Protein AF-A0A932C0W2-F1 (afdb_monomer_lite)

Sequence (280 aa):
MSIFDAVSGAAAVALDSNGVFTQAFPDTFGADRLISKTRAVDLARAYVRDFGPQLRDDWADATGVAISVAALRECRQPTFVESPYQPIAAGVSLTARKAYGPRFWVQFCQSTPRVLLVVAVAALAIDVELDSGGLRPQDDLSVSFQASPVPQNWDVPLDAEGVATGLAISTSTRVATVPAARARRNGLPFFVDWSTEMERGVRLVDAADPSSARVLVQVLFGDDGQRRSAMFRRDTTVMVADTSTAYDPVGATPGSPGRAFTLVFVPQSRSATVRVVRAP

Secondary structure (DSSP, 8-state):
--HHHHB-HHHHHTB-TTS-B-PPPPSEETTEEPPPHHHHHHHHHHHHHHHHHHHHHHHHHHHTS---GGG-EE-SPPEEEE-SSPPPPTTS-HHHHHHHS-EEEEEEESSSSSEEEEEEEETT-TT--EETTEEPP-TTHHHHEEEEE--TT-----SHHHHHHHHHHHHTS-B-SPPEEEE-TTS-TT-EEEEE-BSS---------TTS------EEE-TT--EEEEEE-TTS-EEEEETTTTS-B----TT-----EEEE--SS-S----------

Radius of gyration: 20.16 Å; chains: 1; bounding box: 42×42×65 Å

Foldseek 3Di:
DQLCVLADAAQNVQQDPVSDGVDDDDQDAVPDGFDDQVRLQLVVLQCLVPCVVVCQVVLCVQAVHHDDSVQKDFLDRKAKAAFPDHQDDPPDDLLVCLQRGIWIWGFIDGPDSDTFKIKTARRSVPVFDADPSHTDDDPRVVSGIDMDTDYPPDPDDQAQSSVSNVCCVQFVFHWNHGWHWYADPPDDRSFTKTKTKTPFFTDRDQPPPPVPCQPWADWDAAPVRFTWHFDQDPVRDTFTAGPVPVGDGDPDDPDGTDIIDITGGDPDDDDDDDDDDDDD

pLDDT: mean 77.0, std 24.81, range [24.61, 98.19]

Structure (mmCIF, N/CA/C/O backbone):
data_AF-A0A932C0W2-F1
#
_entry.id   AF-A0A932C0W2-F1
#
loop_
_atom_site.group_PDB
_atom_site.id
_atom_site.type_symbol
_atom_site.label_atom_id
_atom_site.label_alt_id
_atom_site.label_comp_id
_atom_site.label_asym_id
_atom_site.label_entity_id
_atom_site.label_seq_id
_atom_site.pdbx_PDB_ins_code
_atom_site.Cartn_x
_atom_site.Cartn_y
_atom_site.Cartn_z
_atom_site.occupancy
_atom_site.B_iso_or_equiv
_atom_site.auth_seq_id
_atom_site.auth_comp_id
_atom_site.auth_asym_id
_atom_site.auth_atom_id
_atom_site.pdbx_PDB_model_num
ATOM 1 N N . MET A 1 1 ? -21.018 -4.313 12.170 1.00 85.94 1 MET A N 1
ATOM 2 C CA . MET A 1 1 ? -20.725 -2.879 12.362 1.00 85.94 1 MET A CA 1
ATOM 3 C C . MET A 1 1 ? -20.384 -2.315 10.998 1.00 85.94 1 MET A C 1
ATOM 5 O O . MET A 1 1 ? -19.572 -2.933 10.318 1.00 85.94 1 MET A O 1
ATOM 9 N N . SER A 1 2 ? -21.056 -1.248 10.567 1.00 95.19 2 SER A N 1
ATOM 10 C CA . SER A 1 2 ? -20.695 -0.540 9.334 1.00 95.19 2 SER A CA 1
ATOM 11 C C . SER A 1 2 ? -19.453 0.327 9.583 1.00 95.19 2 SER A C 1
ATOM 13 O O . SER A 1 2 ? -19.212 0.739 10.717 1.00 95.19 2 SER A O 1
ATOM 15 N N . ILE A 1 3 ? -18.674 0.630 8.540 1.00 96.31 3 ILE A N 1
ATOM 16 C CA . ILE A 1 3 ? -17.537 1.558 8.648 1.00 96.31 3 ILE A CA 1
ATOM 17 C C . ILE A 1 3 ? -17.980 2.951 9.122 1.00 96.31 3 ILE A C 1
ATOM 19 O O . ILE A 1 3 ? -17.278 3.570 9.914 1.00 96.31 3 ILE A O 1
ATOM 23 N N . PHE A 1 4 ? -19.180 3.404 8.742 1.00 97.62 4 PHE A N 1
ATOM 24 C CA . PHE A 1 4 ? -19.742 4.676 9.210 1.00 97.62 4 PHE A CA 1
ATOM 25 C C . PHE A 1 4 ? -20.002 4.685 10.724 1.00 97.62 4 PHE A C 1
ATOM 27 O O . PHE A 1 4 ? -19.871 5.726 11.360 1.00 97.62 4 PHE A O 1
ATOM 34 N N . ASP A 1 5 ? -20.305 3.524 11.317 1.00 97.38 5 ASP A N 1
ATOM 35 C CA . ASP A 1 5 ? -20.459 3.387 12.772 1.00 97.38 5 ASP A CA 1
ATOM 36 C C . ASP A 1 5 ? -19.102 3.311 13.484 1.00 97.38 5 ASP A C 1
ATOM 38 O O . ASP A 1 5 ? -19.011 3.568 14.685 1.00 97.38 5 ASP A O 1
ATOM 42 N N . ALA A 1 6 ? -18.054 2.916 12.757 1.00 96.00 6 ALA A N 1
ATOM 43 C CA . ALA A 1 6 ? -16.719 2.668 13.287 1.00 96.00 6 ALA A CA 1
ATOM 44 C C . ALA A 1 6 ? -15.854 3.932 13.377 1.00 96.00 6 ALA A C 1
ATOM 46 O O . ALA A 1 6 ? -14.801 3.897 14.016 1.00 96.00 6 ALA A O 1
ATOM 47 N N . VAL A 1 7 ? -16.269 5.045 12.766 1.00 97.06 7 VAL A N 1
ATOM 48 C CA . VAL A 1 7 ? -15.457 6.265 12.667 1.00 97.06 7 VAL A CA 1
ATOM 49 C C . VAL A 1 7 ? -16.159 7.501 13.226 1.00 97.06 7 VAL A C 1
ATOM 51 O O . VAL A 1 7 ? -17.380 7.566 13.341 1.00 97.06 7 VAL A O 1
ATOM 54 N N . SER A 1 8 ? -15.369 8.506 13.583 1.00 96.88 8 SER A N 1
ATOM 55 C CA . SER A 1 8 ? -15.815 9.825 14.030 1.00 96.88 8 SER A CA 1
ATOM 56 C C . SER A 1 8 ? -14.825 10.903 13.568 1.00 96.88 8 SER A C 1
ATOM 58 O O . SER A 1 8 ? -13.813 10.601 12.934 1.00 96.88 8 SER A O 1
ATOM 60 N N . GLY A 1 9 ? -15.122 12.176 13.845 1.00 95.19 9 GLY A N 1
ATOM 61 C CA . GLY A 1 9 ? -14.190 13.283 13.609 1.00 95.19 9 GLY A CA 1
ATOM 62 C C . GLY A 1 9 ? -13.669 13.366 12.169 1.00 95.19 9 GLY A C 1
ATOM 63 O O . GLY A 1 9 ? -14.443 13.307 11.213 1.00 95.19 9 GLY A O 1
ATOM 64 N N . ALA A 1 10 ? -12.349 13.507 12.021 1.00 94.06 10 ALA A N 1
ATOM 65 C CA . ALA A 1 10 ? -11.695 13.646 10.722 1.00 94.06 10 ALA A CA 1
ATOM 66 C C . ALA A 1 10 ? -11.808 12.376 9.863 1.00 94.06 10 ALA A C 1
ATOM 68 O O . ALA A 1 10 ? -11.941 12.478 8.646 1.00 94.06 10 ALA A O 1
ATOM 69 N N . ALA A 1 11 ? -11.802 11.190 10.480 1.00 94.62 11 ALA A N 1
ATOM 70 C CA . ALA A 1 11 ? -12.016 9.935 9.765 1.00 94.62 11 ALA A CA 1
ATOM 71 C C . ALA A 1 11 ? -13.412 9.881 9.127 1.00 94.62 11 ALA A C 1
ATOM 73 O O . ALA A 1 11 ? -13.527 9.527 7.960 1.00 94.62 11 ALA A O 1
ATOM 74 N N . ALA A 1 12 ? -14.460 10.288 9.851 1.00 97.06 12 ALA A N 1
ATOM 75 C CA . ALA A 1 12 ? -15.822 10.312 9.311 1.00 97.06 12 ALA A CA 1
ATOM 76 C C . ALA A 1 12 ? -15.972 11.274 8.121 1.00 97.06 12 ALA A C 1
ATOM 78 O O . ALA A 1 12 ? -16.624 10.932 7.140 1.00 97.06 12 ALA A O 1
ATOM 79 N N . VAL A 1 13 ? -15.335 12.449 8.182 1.00 96.69 13 VAL A N 1
ATOM 80 C CA . VAL A 1 13 ? -15.323 13.426 7.074 1.00 96.69 13 VAL A CA 1
ATOM 81 C C . VAL A 1 13 ? -14.580 12.890 5.847 1.00 96.69 13 VAL A C 1
ATOM 83 O O . VAL A 1 13 ? -14.912 13.250 4.723 1.00 96.69 13 VAL A O 1
ATOM 86 N N . ALA A 1 14 ? -13.579 12.035 6.058 1.00 96.19 14 ALA A N 1
ATOM 87 C CA . ALA A 1 14 ? -12.783 11.451 4.989 1.00 96.19 14 ALA A CA 1
ATOM 88 C C . ALA A 1 14 ? -13.443 10.236 4.312 1.00 96.19 14 ALA A C 1
ATOM 90 O O . ALA A 1 14 ? -12.829 9.681 3.407 1.00 96.19 14 ALA A O 1
ATOM 91 N N . LEU A 1 15 ? -14.632 9.788 4.731 1.00 96.81 15 LEU A N 1
ATOM 92 C CA . LEU A 1 15 ? -15.359 8.715 4.047 1.00 96.81 15 LEU A CA 1
ATOM 93 C C . LEU A 1 15 ? -16.219 9.269 2.908 1.00 96.81 15 LEU A C 1
ATOM 95 O O . LEU A 1 15 ? -16.962 10.234 3.086 1.00 96.81 15 LEU A O 1
ATOM 99 N N . ASP A 1 16 ? -16.176 8.609 1.753 1.00 96.06 16 ASP A N 1
ATOM 100 C CA . ASP A 1 16 ? -17.164 8.825 0.700 1.00 96.06 16 ASP A CA 1
ATOM 101 C C . ASP A 1 16 ? -18.507 8.141 1.029 1.00 96.06 16 ASP A C 1
ATOM 103 O O . ASP A 1 16 ? -18.669 7.443 2.034 1.00 96.06 16 ASP A O 1
ATOM 107 N N . SER A 1 17 ? -19.498 8.305 0.150 1.00 96.31 17 SER A N 1
ATOM 108 C CA . SER A 1 17 ? -20.817 7.682 0.322 1.00 96.31 17 SER A CA 1
ATOM 109 C C . SER A 1 17 ? -20.804 6.149 0.247 1.00 96.31 17 SER A C 1
ATOM 111 O O . SER A 1 17 ? -21.808 5.524 0.578 1.00 96.31 17 SER A O 1
ATOM 113 N N . ASN A 1 18 ? -19.703 5.539 -0.198 1.00 96.06 18 ASN A N 1
ATOM 114 C CA . ASN A 1 18 ? -19.524 4.089 -0.262 1.00 96.06 18 ASN A CA 1
ATOM 115 C C . ASN A 1 18 ? -18.775 3.543 0.963 1.00 96.06 18 ASN A C 1
ATOM 117 O O . ASN A 1 18 ? -18.555 2.335 1.050 1.00 96.06 18 ASN A O 1
ATOM 121 N N . GLY A 1 19 ? -18.388 4.405 1.908 1.00 95.75 19 GLY A N 1
ATOM 122 C CA . GLY A 1 19 ? -17.631 4.007 3.088 1.00 95.75 19 GLY A CA 1
ATOM 123 C C . GLY A 1 19 ? -16.157 3.741 2.785 1.00 95.75 19 GLY A C 1
ATOM 124 O O . GLY A 1 19 ? -15.529 2.948 3.483 1.00 95.75 19 GLY A O 1
ATOM 125 N N . VAL A 1 20 ? -15.611 4.390 1.756 1.00 95.50 20 VAL A N 1
ATOM 126 C CA . VAL A 1 20 ? -14.195 4.322 1.385 1.00 95.50 20 VAL A CA 1
ATOM 127 C C . VAL A 1 20 ? -13.504 5.618 1.792 1.00 95.50 20 VAL A C 1
ATOM 129 O O . VAL A 1 20 ? -14.011 6.709 1.528 1.00 95.50 20 VAL A O 1
ATOM 132 N N . PHE A 1 21 ? -12.328 5.520 2.409 1.00 94.81 21 PHE A N 1
ATOM 133 C CA . PHE A 1 21 ? -11.542 6.692 2.766 1.00 94.81 21 PHE A CA 1
ATOM 134 C C . PHE A 1 21 ? -10.974 7.376 1.515 1.00 94.81 21 PHE A C 1
ATOM 136 O O . PHE A 1 21 ? -10.230 6.788 0.725 1.00 94.81 21 PHE A O 1
ATOM 143 N N . THR A 1 22 ? -11.250 8.669 1.364 1.00 91.00 22 THR A N 1
ATOM 144 C CA . THR A 1 22 ? -10.766 9.524 0.272 1.00 91.00 22 THR A CA 1
ATOM 145 C C . THR A 1 22 ? -9.435 10.198 0.610 1.00 91.00 22 THR A C 1
ATOM 147 O O . THR A 1 22 ? -9.194 11.331 0.192 1.00 91.00 22 THR A O 1
ATOM 150 N N . GLN A 1 23 ? -8.585 9.549 1.414 1.00 79.00 23 GLN A N 1
ATOM 151 C CA . GLN A 1 23 ? -7.362 10.151 1.949 1.00 79.00 23 GLN A CA 1
ATOM 152 C C . GLN A 1 23 ? -6.505 10.764 0.833 1.00 79.00 23 GLN A C 1
ATOM 154 O O . GLN A 1 23 ? -6.157 10.098 -0.145 1.00 79.00 23 GLN A O 1
ATOM 159 N N . ALA A 1 24 ? -6.151 12.039 1.001 1.00 74.19 24 ALA A N 1
ATOM 160 C CA . ALA A 1 24 ? -5.158 12.681 0.159 1.00 74.19 24 ALA A CA 1
ATOM 161 C C . ALA A 1 24 ? -3.789 12.065 0.465 1.00 74.19 24 ALA A C 1
ATOM 163 O O . ALA A 1 24 ? -3.355 12.022 1.618 1.00 74.19 24 ALA A O 1
ATOM 164 N N . PHE A 1 25 ? -3.122 11.570 -0.570 1.00 81.75 25 PHE A N 1
ATOM 165 C CA . PHE A 1 25 ? -1.753 11.082 -0.470 1.00 81.75 25 PHE A CA 1
ATOM 166 C C . PHE A 1 25 ? -0.793 12.224 -0.794 1.00 81.75 25 PHE A C 1
ATOM 168 O O . PHE A 1 25 ? -1.163 13.126 -1.548 1.00 81.75 25 PHE A O 1
ATOM 175 N N . PRO A 1 26 ? 0.425 12.220 -0.236 1.00 86.12 26 PRO A N 1
ATOM 176 C CA . PRO A 1 26 ? 1.394 13.240 -0.585 1.00 86.12 26 PRO A CA 1
ATOM 177 C C . PRO A 1 26 ? 1.759 13.126 -2.072 1.00 86.12 26 PRO A C 1
ATOM 179 O O . PRO A 1 26 ? 2.013 12.032 -2.571 1.00 86.12 26 PRO A O 1
ATOM 182 N N . ASP A 1 27 ? 1.823 14.257 -2.773 1.00 86.31 27 ASP A N 1
ATOM 183 C CA . ASP A 1 27 ? 2.301 14.303 -4.164 1.00 86.31 27 ASP A CA 1
ATOM 184 C C . ASP A 1 27 ? 3.836 14.254 -4.252 1.00 86.31 27 ASP A C 1
ATOM 186 O O . ASP A 1 27 ? 4.412 14.048 -5.326 1.00 86.31 27 ASP A O 1
ATOM 190 N N . THR A 1 28 ? 4.512 14.450 -3.117 1.00 87.19 28 THR A N 1
ATOM 191 C CA . THR A 1 28 ? 5.970 14.500 -3.010 1.00 87.19 28 THR A CA 1
ATOM 192 C C . THR A 1 28 ? 6.498 13.728 -1.803 1.00 87.19 28 THR A C 1
ATOM 194 O O . THR A 1 28 ? 5.815 13.535 -0.799 1.00 87.19 28 THR A O 1
ATOM 197 N N . PHE A 1 29 ? 7.755 13.296 -1.882 1.00 81.81 29 PHE A N 1
ATOM 198 C CA . PHE A 1 29 ? 8.502 12.739 -0.757 1.00 81.81 29 PHE A CA 1
ATOM 199 C C . PHE A 1 29 ? 9.898 13.358 -0.727 1.00 81.81 29 PHE A C 1
ATOM 201 O O . PHE A 1 29 ? 10.747 13.065 -1.567 1.00 81.81 29 PHE A O 1
ATOM 208 N N . GLY A 1 30 ? 10.128 14.265 0.224 1.00 83.62 30 GLY A N 1
ATOM 209 C CA . GLY A 1 30 ? 11.295 15.144 0.167 1.00 83.62 30 GLY A CA 1
ATOM 210 C C . GLY A 1 30 ? 11.199 16.081 -1.041 1.00 83.62 30 GLY A C 1
ATOM 211 O O . GLY A 1 30 ? 10.203 16.781 -1.198 1.00 83.62 30 GLY A O 1
ATOM 212 N N . ALA A 1 31 ? 12.229 16.090 -1.888 1.00 81.62 31 ALA A N 1
ATOM 213 C CA . ALA A 1 31 ? 12.252 16.887 -3.118 1.00 81.62 31 ALA A CA 1
ATOM 214 C C . ALA A 1 31 ? 11.656 16.153 -4.334 1.00 81.62 31 ALA A C 1
ATOM 216 O O . ALA A 1 31 ? 11.527 16.745 -5.404 1.00 81.62 31 ALA A O 1
ATOM 217 N N . ASP A 1 32 ? 11.319 14.870 -4.192 1.00 87.44 32 ASP A N 1
ATOM 218 C CA . ASP A 1 32 ? 10.894 14.040 -5.312 1.00 87.44 32 ASP A CA 1
ATOM 219 C C . ASP A 1 32 ? 9.388 14.052 -5.499 1.00 87.44 32 ASP A C 1
ATOM 221 O O . ASP A 1 32 ? 8.625 14.003 -4.533 1.00 87.44 32 ASP A O 1
ATOM 225 N N . ARG A 1 33 ? 8.965 14.024 -6.762 1.00 92.94 33 ARG A N 1
ATOM 226 C CA . ARG A 1 33 ? 7.577 13.768 -7.132 1.00 92.94 33 ARG A CA 1
ATOM 227 C C . ARG A 1 33 ? 7.267 12.280 -6.998 1.00 92.94 33 ARG A C 1
ATOM 229 O O . ARG A 1 33 ? 8.056 11.443 -7.432 1.00 92.94 33 ARG A O 1
ATOM 236 N N . LEU A 1 34 ? 6.102 11.963 -6.446 1.00 95.50 34 LEU A N 1
ATOM 237 C CA . LEU A 1 34 ? 5.589 10.598 -6.388 1.00 95.50 34 LEU A CA 1
ATOM 238 C C . LEU A 1 34 ? 4.732 10.278 -7.617 1.00 95.50 34 LEU A C 1
ATOM 240 O O . LEU A 1 34 ? 4.121 11.160 -8.227 1.00 95.50 34 LEU A O 1
ATOM 244 N N . ILE A 1 35 ? 4.664 8.998 -7.982 1.00 96.38 35 ILE A N 1
ATOM 245 C CA . ILE A 1 35 ? 3.656 8.519 -8.931 1.00 96.38 35 ILE A CA 1
ATOM 246 C C . ILE A 1 35 ? 2.257 8.666 -8.322 1.00 96.38 35 ILE A C 1
ATOM 248 O O . ILE A 1 35 ? 2.074 8.557 -7.110 1.00 96.38 35 ILE A O 1
ATOM 252 N N . SER A 1 36 ? 1.250 8.878 -9.167 1.00 95.25 36 SER A N 1
ATOM 253 C CA . SER A 1 36 ? -0.138 8.892 -8.707 1.00 95.25 36 SER A CA 1
ATOM 254 C C . SER A 1 36 ? -0.625 7.486 -8.343 1.00 95.25 36 SER A C 1
ATOM 256 O O . SER A 1 36 ? -0.078 6.474 -8.787 1.00 95.25 36 SER A O 1
ATOM 258 N N . LYS A 1 37 ? -1.733 7.420 -7.604 1.00 93.75 37 LYS A N 1
ATOM 259 C CA . LYS A 1 37 ? -2.436 6.169 -7.289 1.00 93.75 37 LYS A CA 1
ATOM 260 C C . LYS A 1 37 ? -2.837 5.382 -8.540 1.00 93.75 37 LYS A C 1
ATOM 262 O O . LYS A 1 37 ? -2.599 4.180 -8.612 1.00 93.75 37 LYS A O 1
ATOM 267 N N . THR A 1 38 ? -3.397 6.070 -9.536 1.00 95.69 38 THR A N 1
ATOM 268 C CA . THR A 1 38 ? -3.749 5.470 -10.832 1.00 95.69 38 THR A CA 1
ATOM 269 C C . THR A 1 38 ? -2.512 4.913 -11.525 1.00 95.69 38 THR A C 1
ATOM 271 O O . THR A 1 38 ? -2.531 3.784 -12.001 1.00 95.69 38 THR A O 1
ATOM 274 N N . ARG A 1 39 ? -1.392 5.649 -11.499 1.00 97.12 39 ARG A N 1
ATOM 275 C CA . ARG A 1 39 ? -0.143 5.162 -12.085 1.00 97.12 39 ARG A CA 1
ATOM 276 C C . ARG A 1 39 ? 0.387 3.923 -11.361 1.00 97.12 39 ARG A C 1
ATOM 278 O O . ARG A 1 39 ? 0.829 2.994 -12.026 1.00 97.12 39 ARG A O 1
ATOM 285 N N . ALA A 1 40 ? 0.328 3.879 -10.029 1.00 97.25 40 ALA A N 1
ATOM 286 C CA . ALA A 1 40 ? 0.726 2.699 -9.260 1.00 97.25 40 ALA A CA 1
ATOM 287 C C . ALA A 1 40 ? -0.120 1.465 -9.614 1.00 97.25 40 ALA A C 1
ATOM 289 O O . ALA A 1 40 ? 0.420 0.371 -9.759 1.00 97.25 40 ALA A O 1
ATOM 290 N N . VAL A 1 41 ? -1.427 1.654 -9.810 1.00 97.56 41 VAL A N 1
ATOM 291 C CA . VAL A 1 41 ? -2.354 0.627 -10.307 1.00 97.56 41 VAL A CA 1
ATOM 292 C C . VAL A 1 41 ? -1.937 0.111 -11.681 1.00 97.56 41 VAL A C 1
ATOM 294 O O . VAL A 1 41 ? -1.765 -1.095 -11.849 1.00 97.56 41 VAL A O 1
ATOM 297 N N . ASP A 1 42 ? -1.710 1.005 -12.644 1.00 97.62 42 ASP A N 1
ATOM 298 C CA . ASP A 1 42 ? -1.332 0.613 -14.005 1.00 97.62 42 ASP A CA 1
ATOM 299 C C . ASP A 1 42 ? -0.019 -0.185 -14.015 1.00 97.62 42 ASP A C 1
ATOM 301 O O . ASP A 1 42 ? 0.081 -1.226 -14.668 1.00 97.62 42 ASP A O 1
ATOM 305 N N . LEU A 1 43 ? 0.970 0.264 -13.234 1.00 98.19 43 LEU A N 1
ATOM 306 C CA . LEU A 1 43 ? 2.250 -0.423 -13.068 1.00 98.19 43 LEU A CA 1
ATOM 307 C C . LEU A 1 43 ? 2.089 -1.799 -12.402 1.00 98.19 43 LEU A C 1
ATOM 309 O O . LEU A 1 43 ? 2.698 -2.770 -12.846 1.00 98.19 43 LEU A O 1
ATOM 313 N N . ALA A 1 44 ? 1.257 -1.911 -11.365 1.00 98.06 44 ALA A N 1
ATOM 314 C CA . ALA A 1 44 ? 0.998 -3.182 -10.695 1.00 98.06 44 ALA A CA 1
ATOM 315 C C . ALA A 1 44 ? 0.276 -4.185 -11.609 1.00 98.06 44 ALA A C 1
ATOM 317 O O . ALA A 1 44 ? 0.640 -5.360 -11.633 1.00 98.06 44 ALA A O 1
ATOM 318 N N . ARG A 1 45 ? -0.709 -3.736 -12.402 1.00 98.19 45 ARG A N 1
ATOM 319 C CA . ARG A 1 45 ? -1.370 -4.577 -13.417 1.00 98.19 45 ARG A CA 1
ATOM 320 C C . ARG A 1 45 ? -0.372 -5.091 -14.440 1.00 98.19 45 ARG A C 1
ATOM 322 O O . ARG A 1 45 ? -0.399 -6.274 -14.776 1.00 98.19 45 ARG A O 1
ATOM 329 N N . ALA A 1 46 ? 0.505 -4.210 -14.916 1.00 97.94 46 ALA A N 1
ATOM 330 C CA . ALA A 1 46 ? 1.527 -4.583 -15.876 1.00 97.94 46 ALA A CA 1
ATOM 331 C C . ALA A 1 46 ? 2.490 -5.624 -15.293 1.00 97.94 46 ALA A C 1
ATOM 333 O O . ALA A 1 46 ? 2.725 -6.654 -15.919 1.00 97.94 46 ALA A O 1
ATOM 334 N N . TYR A 1 47 ? 2.931 -5.424 -14.047 1.00 97.81 47 TYR A N 1
ATOM 335 C CA . TYR A 1 47 ? 3.744 -6.395 -13.318 1.00 97.81 47 TYR A CA 1
ATOM 336 C C . TYR A 1 47 ? 3.071 -7.773 -13.230 1.00 97.81 47 TYR A C 1
ATOM 338 O O . TYR A 1 47 ? 3.685 -8.787 -13.556 1.00 97.81 47 TYR A O 1
ATOM 346 N N . VAL A 1 48 ? 1.796 -7.824 -12.824 1.00 97.75 48 VAL A N 1
ATOM 347 C CA . VAL A 1 48 ? 1.048 -9.089 -12.719 1.00 97.75 48 VAL A CA 1
ATOM 348 C C . VAL A 1 48 ? 0.902 -9.765 -14.079 1.00 97.75 48 VAL A C 1
ATOM 350 O O . VAL A 1 48 ? 1.038 -10.981 -14.162 1.00 97.75 48 VAL A O 1
ATOM 353 N N . ARG A 1 49 ? 0.648 -9.015 -15.153 1.00 97.56 49 ARG A N 1
ATOM 354 C CA . ARG A 1 49 ? 0.523 -9.595 -16.494 1.00 97.56 49 ARG A CA 1
ATOM 355 C C . ARG A 1 49 ? 1.851 -10.162 -17.001 1.00 97.56 49 ARG A C 1
ATOM 357 O O . ARG A 1 49 ? 1.851 -11.257 -17.554 1.00 97.56 49 ARG A O 1
ATOM 364 N N . ASP A 1 50 ? 2.948 -9.434 -16.815 1.00 97.31 50 ASP A N 1
ATOM 365 C CA . ASP A 1 50 ? 4.230 -9.773 -17.438 1.00 97.31 50 ASP A CA 1
ATOM 366 C C . ASP A 1 50 ? 4.987 -10.850 -16.644 1.00 97.31 50 ASP A C 1
ATOM 368 O O . ASP A 1 50 ? 5.560 -11.763 -17.236 1.00 97.31 50 ASP A O 1
ATOM 372 N N . PHE A 1 51 ? 4.936 -10.798 -15.307 1.00 97.31 51 PHE A N 1
ATOM 373 C CA . PHE A 1 51 ? 5.641 -11.744 -14.430 1.00 97.31 51 PHE A CA 1
ATOM 374 C C . PHE A 1 51 ? 4.730 -12.805 -13.807 1.00 97.31 51 PHE A C 1
ATOM 376 O O . PHE A 1 51 ? 5.193 -13.882 -13.431 1.00 97.31 51 PHE A O 1
ATOM 383 N N . GLY A 1 52 ? 3.424 -12.546 -13.712 1.00 97.50 52 GLY A N 1
ATOM 384 C CA . GLY A 1 52 ? 2.484 -13.468 -13.080 1.00 97.50 52 GLY A CA 1
ATOM 385 C C . GLY A 1 52 ? 2.450 -14.869 -13.686 1.00 97.50 52 GLY A C 1
ATOM 386 O O . GLY A 1 52 ? 2.397 -15.812 -12.903 1.00 97.50 52 GLY A O 1
ATOM 387 N N . PRO A 1 53 ? 2.523 -15.076 -15.018 1.00 98.19 53 PRO A N 1
ATOM 388 C CA . PRO A 1 53 ? 2.551 -16.425 -15.586 1.00 98.19 53 PRO A CA 1
ATOM 389 C C . PRO A 1 53 ? 3.707 -17.292 -15.069 1.00 98.19 53 PRO A C 1
ATOM 391 O O . PRO A 1 53 ? 3.529 -18.495 -14.920 1.00 98.19 53 PRO A O 1
ATOM 394 N N . GLN A 1 54 ? 4.860 -16.684 -14.771 1.00 98.06 54 GLN A N 1
ATOM 395 C CA . GLN A 1 54 ? 6.046 -17.375 -14.251 1.00 98.06 54 GLN A CA 1
ATOM 396 C C . GLN A 1 54 ? 5.956 -17.611 -12.737 1.00 98.06 54 GLN A C 1
ATOM 398 O O . GLN A 1 54 ? 6.427 -18.630 -12.251 1.00 98.06 54 GLN A O 1
ATOM 403 N N . LEU A 1 55 ? 5.331 -16.685 -12.002 1.00 97.50 55 LEU A N 1
ATOM 404 C CA . LEU A 1 55 ? 5.228 -16.714 -10.536 1.00 97.50 55 LEU A CA 1
ATOM 405 C C . LEU A 1 55 ? 3.944 -17.380 -10.016 1.00 97.50 55 LEU A C 1
ATOM 407 O O . LEU A 1 55 ? 3.746 -17.502 -8.809 1.00 97.50 55 LEU A O 1
ATOM 411 N N . ARG A 1 56 ? 3.036 -17.768 -10.916 1.00 97.81 56 ARG A N 1
ATOM 412 C CA . ARG A 1 56 ? 1.689 -18.246 -10.584 1.00 97.81 56 ARG A CA 1
ATOM 413 C C . ARG A 1 56 ? 1.704 -19.421 -9.617 1.00 97.81 56 ARG A C 1
ATOM 415 O O . ARG A 1 56 ? 0.899 -19.432 -8.689 1.00 97.81 56 ARG A O 1
ATOM 422 N N . ASP A 1 57 ? 2.564 -20.400 -9.873 1.00 97.69 57 ASP A N 1
ATOM 423 C CA . ASP A 1 57 ? 2.587 -21.644 -9.108 1.00 97.69 57 ASP A CA 1
ATOM 424 C C . ASP A 1 57 ? 3.138 -21.374 -7.693 1.00 97.69 57 ASP A C 1
ATOM 426 O O . ASP A 1 57 ? 2.484 -21.735 -6.717 1.00 97.69 57 ASP A O 1
ATOM 430 N N . ASP A 1 58 ? 4.197 -20.562 -7.564 1.00 97.25 58 ASP A N 1
ATOM 431 C CA . ASP A 1 58 ? 4.705 -20.084 -6.265 1.00 97.25 58 ASP A CA 1
ATOM 432 C C . ASP A 1 58 ? 3.639 -19.307 -5.470 1.00 97.25 58 ASP A C 1
ATOM 434 O O . ASP A 1 58 ? 3.491 -19.467 -4.255 1.00 97.25 58 ASP A O 1
ATOM 438 N N . TRP A 1 59 ? 2.867 -18.446 -6.143 1.00 97.06 59 TRP A N 1
ATOM 439 C CA . TRP A 1 59 ? 1.767 -17.723 -5.503 1.00 97.06 59 TRP A CA 1
ATOM 440 C C . TRP A 1 59 ? 0.635 -18.660 -5.077 1.00 97.06 59 TRP A C 1
ATOM 442 O O . TRP A 1 59 ? 0.040 -18.453 -4.017 1.00 97.06 59 TRP A O 1
ATOM 452 N N . ALA A 1 60 ? 0.318 -19.680 -5.874 1.00 97.12 60 ALA A N 1
ATOM 453 C CA . ALA A 1 60 ? -0.707 -20.658 -5.532 1.00 97.12 60 ALA A CA 1
ATOM 454 C C . ALA A 1 60 ? -0.309 -21.468 -4.292 1.00 97.12 60 ALA A C 1
ATOM 456 O O . ALA A 1 60 ? -1.098 -21.564 -3.348 1.00 97.12 60 ALA A O 1
ATOM 457 N N . ASP A 1 61 ? 0.936 -21.939 -4.244 1.00 96.56 61 ASP A N 1
ATOM 458 C CA . ASP A 1 61 ? 1.481 -22.684 -3.110 1.00 96.56 61 ASP A CA 1
ATOM 459 C C . ASP A 1 61 ? 1.485 -21.839 -1.831 1.00 96.56 61 ASP A C 1
ATOM 461 O O . ASP A 1 61 ? 1.015 -22.278 -0.780 1.00 96.56 61 ASP A O 1
ATOM 465 N N . ALA A 1 62 ? 1.932 -20.584 -1.917 1.00 92.44 62 ALA A N 1
ATOM 466 C CA . ALA A 1 62 ? 1.980 -19.689 -0.765 1.00 92.44 62 ALA A CA 1
ATOM 467 C C . ALA A 1 62 ? 0.591 -19.231 -0.276 1.00 92.44 62 ALA A C 1
ATOM 469 O O . ALA A 1 62 ? 0.401 -18.991 0.919 1.00 92.44 62 ALA A O 1
ATOM 470 N N . THR A 1 63 ? -0.391 -19.084 -1.173 1.00 91.75 63 THR A N 1
ATOM 471 C CA . THR A 1 63 ? -1.764 -18.712 -0.784 1.00 91.75 63 THR A CA 1
ATOM 472 C C . THR A 1 63 ? -2.600 -19.897 -0.300 1.00 91.75 63 THR A C 1
ATOM 474 O O . THR A 1 63 ? -3.578 -19.676 0.425 1.00 91.75 63 THR A O 1
ATOM 477 N N . GLY A 1 64 ? -2.241 -21.122 -0.703 1.00 94.88 64 GLY A N 1
ATOM 478 C CA . GLY A 1 64 ? -3.044 -22.335 -0.536 1.00 94.88 64 GLY A CA 1
ATOM 479 C C . GLY A 1 64 ? -4.250 -22.414 -1.482 1.00 94.88 64 GLY A C 1
ATOM 480 O O . GLY A 1 64 ? -5.150 -23.220 -1.257 1.00 94.88 64 GLY A O 1
ATOM 481 N N . VAL A 1 65 ? -4.315 -21.556 -2.508 1.00 94.81 65 VAL A N 1
ATOM 482 C CA . VAL A 1 65 ? -5.436 -21.464 -3.456 1.00 94.81 65 VAL A CA 1
ATOM 483 C C . VAL A 1 65 ? -4.898 -21.330 -4.876 1.00 94.81 65 VAL A C 1
ATOM 485 O O . VAL A 1 65 ? -3.951 -20.593 -5.120 1.00 94.81 65 VAL A O 1
ATOM 488 N N . ALA A 1 66 ? -5.533 -21.992 -5.845 1.00 96.69 66 ALA A N 1
ATOM 489 C CA . ALA A 1 66 ? -5.148 -21.861 -7.247 1.00 96.69 66 ALA A CA 1
ATOM 490 C C . ALA A 1 66 ? -5.219 -20.397 -7.728 1.00 96.69 66 ALA A C 1
ATOM 492 O O . ALA A 1 66 ? -6.249 -19.726 -7.598 1.00 96.69 66 ALA A O 1
ATOM 493 N N . ILE A 1 67 ? -4.135 -19.909 -8.339 1.00 97.00 67 ILE A N 1
ATOM 494 C CA . ILE A 1 67 ? -4.072 -18.557 -8.894 1.00 97.00 67 ILE A CA 1
ATOM 495 C C . ILE A 1 67 ? -4.296 -18.584 -10.412 1.00 97.00 67 ILE A C 1
ATOM 497 O O . ILE A 1 67 ? -3.477 -19.094 -11.161 1.00 97.00 67 ILE A O 1
ATOM 501 N N . SER A 1 68 ? -5.381 -17.981 -10.900 1.00 97.62 68 SER A N 1
ATOM 502 C CA . SER A 1 68 ? -5.536 -17.589 -12.302 1.00 97.62 68 SER A CA 1
ATOM 503 C C . SER A 1 68 ? -5.087 -16.139 -12.483 1.00 97.62 68 SER A C 1
ATOM 505 O O . SER A 1 68 ? -5.767 -15.216 -12.034 1.00 97.62 68 SER A O 1
ATOM 507 N N . VAL A 1 69 ? -3.943 -15.938 -13.147 1.00 97.56 69 VAL A N 1
ATOM 508 C CA . VAL A 1 69 ? -3.365 -14.603 -13.403 1.00 97.56 69 VAL A CA 1
ATOM 509 C C . VAL A 1 69 ? -4.327 -13.731 -14.208 1.00 97.56 69 VAL A C 1
ATOM 511 O O . VAL A 1 69 ? -4.552 -12.581 -13.854 1.00 97.56 69 VAL A O 1
ATOM 514 N N . ALA A 1 70 ? -4.970 -14.297 -15.232 1.00 97.38 70 ALA A N 1
ATOM 515 C CA . ALA A 1 70 ? -5.934 -13.577 -16.066 1.00 97.38 70 ALA A CA 1
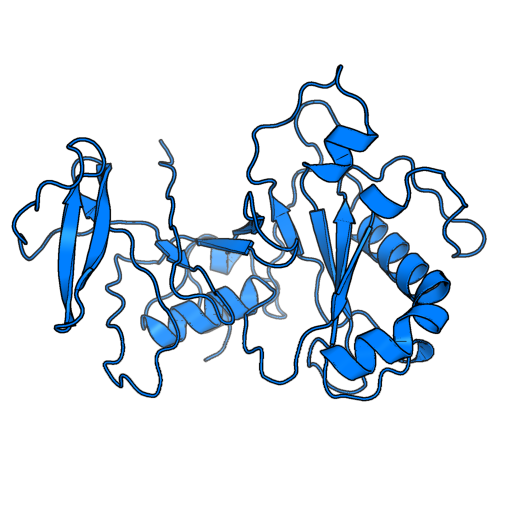ATOM 516 C C . ALA A 1 70 ? -7.207 -13.155 -15.308 1.00 97.38 70 ALA A C 1
ATOM 518 O O . ALA A 1 70 ? -7.905 -12.243 -15.742 1.00 97.38 70 ALA A O 1
ATOM 519 N N . ALA A 1 71 ? -7.523 -13.811 -14.186 1.00 97.56 71 ALA A N 1
ATOM 520 C CA . ALA A 1 71 ? -8.665 -13.460 -13.346 1.00 97.56 71 ALA A CA 1
ATOM 521 C C . ALA A 1 71 ? -8.304 -12.494 -12.205 1.00 97.56 71 ALA A C 1
ATOM 523 O O . ALA A 1 71 ? -9.212 -11.981 -11.542 1.00 97.56 71 ALA A O 1
ATOM 524 N N . LEU A 1 72 ? -7.012 -12.257 -11.939 1.00 97.62 72 LEU A N 1
ATOM 525 C CA . LEU A 1 72 ? -6.595 -11.291 -10.927 1.00 97.62 72 LEU A CA 1
ATOM 526 C C . LEU A 1 72 ? -7.026 -9.894 -11.363 1.00 97.62 72 LEU A C 1
ATOM 528 O O . LEU A 1 72 ? -6.668 -9.411 -12.434 1.00 97.62 72 LEU A O 1
ATOM 532 N N . ARG A 1 73 ? -7.783 -9.231 -10.497 1.00 97.56 73 ARG A N 1
ATOM 533 C CA . ARG A 1 73 ? -8.143 -7.821 -10.650 1.00 97.56 73 ARG A CA 1
ATOM 534 C C . ARG A 1 73 ? -7.996 -7.107 -9.328 1.00 97.56 73 ARG A C 1
ATOM 536 O O . ARG A 1 73 ? -8.107 -7.735 -8.274 1.00 97.56 73 ARG A O 1
ATOM 543 N N . GLU A 1 74 ? -7.769 -5.805 -9.393 1.00 96.25 74 GLU A N 1
ATOM 544 C CA . GLU A 1 74 ? -7.877 -4.972 -8.205 1.00 96.25 74 GLU A CA 1
ATOM 545 C C . GLU A 1 74 ? -9.248 -5.125 -7.577 1.00 96.25 74 GLU A C 1
ATOM 547 O O . GLU A 1 74 ? -10.273 -5.109 -8.259 1.00 96.25 74 GLU A O 1
ATOM 552 N N . CYS A 1 75 ? -9.253 -5.270 -6.264 1.00 94.12 75 CYS A N 1
ATOM 553 C CA . CYS A 1 75 ? -10.484 -5.402 -5.502 1.00 94.12 75 CYS A CA 1
ATOM 554 C C . CYS A 1 75 ? -10.641 -4.337 -4.430 1.00 94.12 75 CYS A C 1
ATOM 556 O O . CYS A 1 75 ? -11.726 -4.211 -3.870 1.00 94.12 75 CYS A O 1
ATOM 558 N N . ARG A 1 76 ? -9.580 -3.577 -4.145 1.00 92.12 76 ARG A N 1
ATOM 559 C CA . ARG A 1 76 ? -9.585 -2.493 -3.166 1.00 92.12 76 ARG A CA 1
ATOM 560 C C . ARG A 1 76 ? -8.823 -1.296 -3.703 1.00 92.12 76 ARG A C 1
ATOM 562 O O . ARG A 1 76 ? -8.041 -1.403 -4.648 1.00 92.12 76 ARG A O 1
ATOM 569 N N . GLN A 1 77 ? -9.057 -0.155 -3.074 1.00 92.69 77 GLN A N 1
ATOM 570 C CA . GLN A 1 77 ? -8.279 1.042 -3.330 1.00 92.69 77 GLN A CA 1
ATOM 571 C C . GLN A 1 77 ? -6.816 0.820 -2.913 1.00 92.69 77 GLN A C 1
ATOM 573 O O . GLN A 1 77 ? -6.573 0.265 -1.842 1.00 92.69 77 GLN A O 1
ATOM 578 N N . PRO A 1 78 ? -5.837 1.272 -3.715 1.00 94.69 78 PRO A N 1
ATOM 579 C CA . PRO A 1 78 ? -4.447 1.228 -3.299 1.00 94.69 78 PRO A CA 1
ATOM 580 C C . PRO A 1 78 ? -4.196 1.947 -1.975 1.00 94.69 78 PRO A C 1
ATOM 582 O O . PRO A 1 78 ? -4.689 3.059 -1.763 1.00 94.69 78 PRO A O 1
ATOM 585 N N . THR A 1 79 ? -3.378 1.326 -1.131 1.00 94.00 79 THR A N 1
ATOM 586 C CA . THR A 1 79 ? -2.953 1.858 0.166 1.00 94.00 79 THR A CA 1
ATOM 587 C C . THR A 1 79 ? -1.575 2.488 0.026 1.00 94.00 79 THR A C 1
ATOM 589 O O 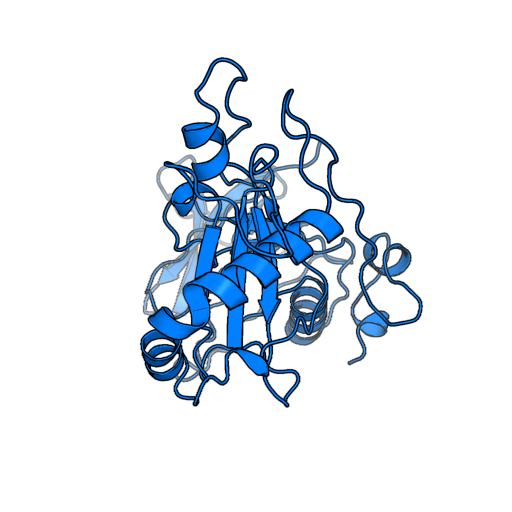. THR A 1 79 ? -0.643 1.832 -0.435 1.00 94.00 79 THR A O 1
ATOM 592 N N . PHE A 1 80 ? -1.419 3.747 0.428 1.00 95.44 80 PHE A N 1
ATOM 593 C CA . PHE A 1 80 ? -0.092 4.344 0.549 1.00 95.44 80 PHE A CA 1
ATOM 594 C C . PHE A 1 80 ? 0.561 3.897 1.852 1.00 95.44 80 PHE A C 1
ATOM 596 O O . PHE A 1 80 ? -0.031 3.991 2.926 1.00 95.44 80 PHE A O 1
ATOM 603 N N . VAL A 1 81 ? 1.788 3.414 1.739 1.00 94.69 81 VAL A N 1
ATOM 604 C CA . VAL A 1 81 ? 2.584 2.893 2.836 1.00 94.69 81 VAL A CA 1
ATOM 605 C C . VAL A 1 81 ? 3.822 3.754 2.982 1.00 94.69 81 VAL A C 1
ATOM 607 O O . VAL A 1 81 ? 4.704 3.771 2.119 1.00 94.69 81 VAL A O 1
ATOM 610 N N . GLU A 1 82 ? 3.888 4.470 4.097 1.00 94.00 82 GLU A N 1
ATOM 611 C CA . GLU A 1 82 ? 5.016 5.330 4.415 1.00 94.00 82 GLU A CA 1
ATOM 612 C C . GLU A 1 82 ? 6.303 4.523 4.603 1.00 94.00 82 GLU A C 1
ATOM 614 O O . GLU A 1 82 ? 6.302 3.405 5.128 1.00 94.00 82 GLU A O 1
ATOM 619 N N . SER A 1 83 ? 7.430 5.133 4.239 1.00 93.19 83 SER A N 1
ATOM 620 C CA . SER A 1 83 ? 8.740 4.591 4.591 1.00 93.19 83 SER A CA 1
ATOM 621 C C . SER A 1 83 ? 8.962 4.642 6.114 1.00 93.19 83 SER A C 1
ATOM 623 O O . SER A 1 83 ? 8.606 5.630 6.760 1.00 93.19 83 SER A O 1
ATOM 625 N N . PRO A 1 84 ? 9.614 3.632 6.720 1.00 91.38 84 PRO A N 1
ATOM 626 C CA . PRO A 1 84 ? 10.071 3.712 8.109 1.00 91.38 84 PRO A CA 1
ATOM 627 C C . PRO A 1 84 ? 11.307 4.600 8.306 1.00 91.38 84 PRO A C 1
ATOM 629 O O . PRO A 1 84 ? 11.771 4.788 9.449 1.00 91.38 84 PRO A O 1
ATOM 632 N N . TYR A 1 85 ? 11.898 5.066 7.209 1.00 89.81 85 TYR A N 1
ATOM 633 C CA . TYR A 1 85 ? 13.085 5.902 7.180 1.00 89.81 85 TYR A CA 1
ATOM 634 C C . TYR A 1 85 ? 12.696 7.364 6.958 1.00 89.81 85 TYR A C 1
ATOM 636 O O . TYR A 1 85 ? 11.618 7.680 6.458 1.00 89.81 85 TYR A O 1
ATOM 644 N N . GLN A 1 86 ? 13.586 8.270 7.359 1.00 89.69 86 GLN A N 1
ATOM 645 C CA . GLN A 1 86 ? 13.456 9.666 6.951 1.00 89.69 86 GLN A CA 1
ATOM 646 C C . GLN A 1 86 ? 13.621 9.773 5.428 1.00 89.69 86 GLN A C 1
ATOM 648 O O . GLN A 1 86 ? 14.280 8.907 4.840 1.00 89.69 86 GLN A O 1
ATOM 653 N N . PRO A 1 87 ? 13.062 10.821 4.793 1.00 90.56 87 PRO A N 1
ATOM 654 C CA . PRO A 1 87 ? 13.299 11.079 3.383 1.00 90.56 87 PRO A CA 1
ATOM 655 C C . PRO A 1 87 ? 14.790 11.044 3.059 1.00 90.56 87 PRO A C 1
ATOM 657 O O . PRO A 1 87 ? 15.602 11.714 3.698 1.00 90.56 87 PRO A O 1
ATOM 660 N N . ILE A 1 88 ? 15.145 10.214 2.085 1.00 88.88 88 ILE A N 1
ATOM 661 C CA . ILE A 1 88 ? 16.527 10.055 1.650 1.00 88.88 88 ILE A CA 1
ATOM 662 C C . ILE A 1 88 ? 16.893 11.273 0.803 1.00 88.88 88 ILE A C 1
ATOM 664 O O . ILE A 1 88 ? 16.108 11.706 -0.040 1.00 88.88 88 ILE A O 1
ATOM 668 N N . ALA A 1 89 ? 18.081 11.833 1.036 1.00 91.19 89 ALA A N 1
ATOM 669 C CA . ALA A 1 89 ? 18.540 13.028 0.339 1.00 91.19 89 ALA A CA 1
ATOM 670 C C . ALA A 1 89 ? 18.518 12.849 -1.190 1.00 91.19 89 ALA A C 1
ATOM 672 O O . ALA A 1 89 ? 18.896 11.796 -1.705 1.00 91.19 89 ALA A O 1
ATOM 673 N N . ALA A 1 90 ? 18.145 13.907 -1.916 1.00 89.88 90 ALA A N 1
ATOM 674 C CA . ALA A 1 90 ? 17.965 13.869 -3.371 1.00 89.88 90 ALA A CA 1
ATOM 675 C C . ALA A 1 90 ? 19.243 13.523 -4.164 1.00 89.88 90 ALA A C 1
ATOM 677 O O . ALA A 1 90 ? 19.156 13.064 -5.297 1.00 89.88 90 ALA A O 1
ATOM 678 N N . GLY A 1 91 ? 20.428 13.718 -3.569 1.00 92.81 91 GLY A N 1
ATOM 679 C CA . GLY A 1 91 ? 21.714 13.341 -4.169 1.00 92.81 91 GLY A CA 1
ATOM 680 C C . GLY A 1 91 ? 22.034 11.841 -4.116 1.00 92.81 91 GLY A C 1
ATOM 681 O O . GLY A 1 91 ? 23.025 11.412 -4.701 1.00 92.81 91 GLY A O 1
ATOM 682 N N . VAL A 1 92 ? 21.231 11.035 -3.414 1.00 95.25 92 VAL A N 1
ATOM 683 C CA . VAL A 1 92 ? 21.364 9.571 -3.391 1.00 95.25 92 VAL A CA 1
ATOM 684 C C . VAL A 1 92 ? 20.702 8.971 -4.637 1.00 95.25 92 VAL A C 1
ATOM 686 O O . VAL A 1 92 ? 19.708 9.496 -5.139 1.00 95.25 92 VAL A O 1
ATOM 689 N N . SER A 1 93 ? 21.231 7.848 -5.137 1.00 94.81 93 SER A N 1
ATOM 690 C CA . SER A 1 93 ? 20.710 7.192 -6.343 1.00 94.81 93 SER A CA 1
ATOM 691 C C . SER A 1 93 ? 19.203 6.918 -6.260 1.00 94.81 93 SER A C 1
ATOM 693 O O . SER A 1 93 ? 18.665 6.564 -5.205 1.00 94.81 93 SER A O 1
ATOM 695 N N . LEU A 1 94 ? 18.502 7.065 -7.390 1.00 93.12 94 LEU A N 1
ATOM 696 C CA . LEU A 1 94 ? 17.064 6.798 -7.464 1.00 93.12 94 LEU A CA 1
ATOM 697 C C . LEU A 1 94 ? 16.738 5.356 -7.045 1.00 93.12 94 LEU A C 1
ATOM 699 O O . LEU A 1 94 ? 15.793 5.150 -6.294 1.00 93.12 94 LEU A O 1
ATOM 703 N N . THR A 1 95 ? 17.564 4.381 -7.429 1.00 94.25 95 THR A N 1
ATOM 704 C CA . THR A 1 95 ? 17.425 2.971 -7.034 1.00 94.25 95 THR A CA 1
ATOM 705 C C . THR A 1 95 ? 17.378 2.790 -5.513 1.00 94.25 95 THR A C 1
ATOM 707 O O . THR A 1 95 ? 16.476 2.129 -5.000 1.00 94.25 95 THR A O 1
ATOM 710 N N . ALA A 1 96 ? 18.291 3.418 -4.761 1.00 93.00 96 ALA A N 1
ATOM 711 C CA . ALA A 1 96 ? 18.273 3.341 -3.299 1.00 93.00 96 ALA A CA 1
ATOM 712 C C . ALA A 1 96 ? 17.045 4.054 -2.711 1.00 93.00 96 ALA A C 1
ATOM 714 O O . ALA A 1 96 ? 16.409 3.550 -1.786 1.00 93.00 96 ALA A O 1
ATOM 715 N N . ARG A 1 97 ? 16.661 5.201 -3.282 1.00 94.00 97 ARG A N 1
ATOM 716 C CA . ARG A 1 97 ? 15.459 5.927 -2.856 1.00 94.00 97 ARG A CA 1
ATOM 717 C C . ARG A 1 97 ? 14.174 5.136 -3.114 1.00 94.00 97 ARG A C 1
ATOM 719 O O . ARG A 1 97 ? 13.316 5.124 -2.241 1.00 94.00 97 ARG A O 1
ATOM 726 N N . LYS A 1 98 ? 14.051 4.417 -4.237 1.00 94.38 98 LYS A N 1
ATOM 727 C CA . LYS A 1 98 ? 12.945 3.477 -4.510 1.00 94.38 98 LYS A CA 1
ATOM 728 C C . LYS A 1 98 ? 12.920 2.336 -3.492 1.00 94.38 98 LYS A C 1
ATOM 730 O O . LYS A 1 98 ? 11.874 2.055 -2.912 1.00 94.38 98 LYS A O 1
ATOM 735 N N . ALA A 1 99 ? 14.075 1.715 -3.243 1.00 92.38 99 ALA A N 1
ATOM 736 C CA . ALA A 1 99 ? 14.183 0.544 -2.375 1.00 92.38 99 ALA A CA 1
ATOM 737 C C . ALA A 1 99 ? 13.714 0.827 -0.937 1.00 92.38 99 ALA A C 1
ATOM 739 O O . ALA A 1 99 ? 12.973 0.024 -0.364 1.00 92.38 99 ALA A O 1
ATOM 740 N N . TYR A 1 100 ? 14.106 1.981 -0.389 1.00 92.50 100 TYR A N 1
ATOM 741 C CA . TYR A 1 100 ? 13.844 2.388 0.997 1.00 92.50 100 TYR A CA 1
ATOM 742 C C . TYR A 1 100 ? 12.763 3.475 1.135 1.00 92.50 100 TYR A C 1
ATOM 744 O O . TYR A 1 100 ? 12.516 3.969 2.237 1.00 92.50 100 TYR A O 1
ATOM 752 N N . GLY A 1 101 ? 12.140 3.883 0.033 1.00 93.94 101 GLY A N 1
ATOM 753 C CA . GLY A 1 101 ? 11.115 4.921 -0.010 1.00 93.94 101 GLY A CA 1
ATOM 754 C C . GLY A 1 101 ? 9.709 4.410 0.316 1.00 93.94 101 GLY A C 1
ATOM 755 O O . GLY A 1 101 ? 9.520 3.232 0.635 1.00 93.94 101 GLY A O 1
ATOM 756 N N . PRO A 1 102 ? 8.707 5.301 0.264 1.00 95.50 102 PRO A N 1
ATOM 757 C CA . PRO A 1 102 ? 7.312 4.914 0.415 1.00 95.50 102 PRO A CA 1
ATOM 758 C C . PRO A 1 102 ? 6.836 4.062 -0.767 1.00 95.50 102 PRO A C 1
ATOM 760 O O . PRO A 1 102 ? 7.422 4.080 -1.856 1.00 95.50 102 PRO A O 1
ATOM 763 N N . ARG A 1 103 ? 5.749 3.318 -0.559 1.00 96.31 103 ARG A N 1
ATOM 764 C CA . ARG A 1 103 ? 5.172 2.411 -1.559 1.00 96.31 103 ARG A CA 1
ATOM 765 C C . ARG A 1 103 ? 3.661 2.563 -1.650 1.00 96.31 103 ARG A C 1
ATOM 767 O O . ARG A 1 103 ? 3.012 2.935 -0.683 1.00 96.31 103 ARG A O 1
ATOM 774 N N . PHE A 1 104 ? 3.097 2.209 -2.794 1.00 96.50 104 PHE A N 1
ATOM 775 C CA . PHE A 1 104 ? 1.675 1.925 -2.939 1.00 96.50 104 PHE A CA 1
ATOM 776 C C . PHE A 1 104 ? 1.466 0.416 -2.914 1.00 96.50 104 PHE A C 1
ATOM 778 O O . PHE A 1 104 ? 2.117 -0.309 -3.661 1.00 96.50 104 PHE A O 1
ATOM 785 N N . TRP A 1 105 ? 0.555 -0.070 -2.083 1.00 95.75 105 TRP A N 1
ATOM 786 C CA . TRP A 1 105 ? 0.082 -1.446 -2.144 1.00 95.75 105 TRP A CA 1
ATOM 787 C C . TRP A 1 105 ? -1.156 -1.533 -3.007 1.00 95.75 105 TRP A C 1
ATOM 789 O O . TRP A 1 105 ? -2.191 -0.955 -2.682 1.00 95.75 105 TRP A O 1
ATOM 799 N N . VAL A 1 106 ? -1.050 -2.302 -4.080 1.00 96.88 106 VAL A N 1
ATOM 800 C CA . VAL A 1 106 ? -2.163 -2.621 -4.965 1.00 96.88 106 VAL A CA 1
ATOM 801 C C . VAL A 1 106 ? -2.594 -4.053 -4.684 1.00 96.88 106 VAL A C 1
ATOM 803 O O . VAL A 1 106 ? -1.788 -4.982 -4.746 1.00 96.88 106 VAL A O 1
ATOM 806 N N . GLN A 1 107 ? -3.860 -4.223 -4.317 1.00 96.19 107 GLN A N 1
ATOM 807 C CA . GLN A 1 107 ? -4.397 -5.485 -3.819 1.00 96.19 107 GLN A CA 1
ATOM 808 C C . GLN A 1 107 ? -5.236 -6.158 -4.900 1.00 96.19 107 GLN A C 1
ATOM 810 O O . GLN A 1 107 ? -6.195 -5.569 -5.401 1.00 96.19 107 GLN A O 1
ATOM 815 N N . PHE A 1 108 ? -4.901 -7.404 -5.221 1.00 97.56 108 PHE A N 1
ATOM 816 C CA . PHE A 1 108 ? -5.569 -8.197 -6.241 1.00 97.56 108 PHE A CA 1
ATOM 817 C C . PHE A 1 108 ? -6.350 -9.351 -5.620 1.00 97.56 108 PHE A C 1
ATOM 819 O O . PHE A 1 108 ? -5.878 -10.047 -4.715 1.00 97.56 108 PHE A O 1
ATOM 826 N N . CYS A 1 109 ? -7.537 -9.585 -6.165 1.00 97.00 109 CYS A N 1
ATOM 827 C CA . CYS A 1 109 ? -8.416 -10.680 -5.790 1.00 97.00 109 CYS A CA 1
ATOM 828 C C . CYS A 1 109 ? -8.763 -11.563 -6.997 1.00 97.00 109 CYS A C 1
ATOM 830 O O . CYS A 1 109 ? -8.719 -11.110 -8.141 1.00 97.00 109 CYS A O 1
ATOM 832 N N . GLN A 1 110 ? -9.114 -12.824 -6.703 1.00 95.44 110 GLN A N 1
ATOM 833 C CA . GLN A 1 110 ? -9.928 -13.809 -7.457 1.00 95.44 110 GLN A CA 1
ATOM 834 C C . GLN A 1 110 ? -11.425 -13.506 -7.429 1.00 95.44 110 GLN A C 1
ATOM 836 O O . GLN A 1 110 ? -11.808 -12.434 -6.977 1.00 95.44 110 GLN A O 1
ATOM 841 N N . SER A 1 111 ? -12.273 -14.421 -7.902 1.00 91.62 111 SER A N 1
ATOM 842 C CA . SER A 1 111 ? -13.746 -14.299 -7.959 1.00 91.62 111 SER A CA 1
ATOM 843 C C . SER A 1 111 ? -14.393 -13.829 -6.646 1.00 91.62 111 SER A C 1
ATOM 845 O O . SER A 1 111 ? -15.470 -13.244 -6.663 1.00 91.62 111 SER A O 1
ATOM 847 N N . THR A 1 112 ? -13.709 -14.024 -5.521 1.00 90.62 112 THR A N 1
ATOM 848 C CA . THR A 1 112 ? -14.083 -13.571 -4.178 1.00 90.62 112 THR A CA 1
ATOM 849 C C . THR A 1 112 ? -13.471 -12.209 -3.815 1.00 90.62 112 THR A C 1
ATOM 851 O O . THR A 1 112 ? -12.368 -11.918 -4.263 1.00 90.62 112 THR A O 1
ATOM 854 N N . PRO A 1 113 ? -14.054 -11.429 -2.886 1.00 89.19 113 PRO A N 1
ATOM 855 C CA . PRO A 1 113 ? -13.454 -10.182 -2.381 1.00 89.19 113 PRO A CA 1
ATOM 856 C C . PRO A 1 113 ? -12.210 -10.387 -1.485 1.00 89.19 113 PRO A C 1
ATOM 858 O O . PRO A 1 113 ? -11.668 -9.428 -0.930 1.00 89.19 113 PRO A O 1
ATOM 861 N N . ARG A 1 114 ? -11.764 -11.637 -1.300 1.00 91.75 114 ARG A N 1
ATOM 862 C CA . ARG A 1 114 ? -10.553 -11.970 -0.551 1.00 91.75 114 ARG A CA 1
ATOM 863 C C . ARG A 1 114 ? -9.310 -11.605 -1.363 1.00 91.75 114 ARG A C 1
ATOM 865 O O . ARG A 1 114 ? -9.144 -12.078 -2.488 1.00 91.75 114 ARG A O 1
ATOM 872 N N . VAL A 1 115 ? -8.420 -10.830 -0.744 1.00 93.44 115 VAL A N 1
ATOM 873 C CA . VAL A 1 115 ? -7.112 -10.485 -1.311 1.00 93.44 115 VAL A CA 1
ATOM 874 C C . VAL A 1 115 ? -6.244 -11.737 -1.372 1.00 93.44 115 VAL A C 1
ATOM 876 O O . VAL A 1 115 ? -6.101 -12.461 -0.389 1.00 93.44 115 VAL A O 1
ATOM 879 N N . LEU A 1 116 ? -5.690 -11.982 -2.552 1.00 95.50 116 LEU A N 1
ATOM 880 C CA . LEU A 1 116 ? -4.827 -13.122 -2.863 1.00 95.50 116 LEU A CA 1
ATOM 881 C C . LEU A 1 116 ? -3.384 -12.678 -3.096 1.00 95.50 116 LEU A C 1
ATOM 883 O O . LEU A 1 116 ? -2.456 -13.426 -2.804 1.00 95.50 116 LEU A O 1
ATOM 887 N N . LEU A 1 117 ? -3.196 -11.464 -3.608 1.00 96.00 117 LEU A N 1
ATOM 888 C CA . LEU A 1 117 ? -1.893 -10.926 -3.960 1.00 96.00 117 LEU A CA 1
ATOM 889 C C . LEU A 1 117 ? -1.844 -9.437 -3.625 1.00 96.00 117 LEU A C 1
ATOM 891 O O . LEU A 1 117 ? -2.777 -8.695 -3.927 1.00 96.00 117 LEU A O 1
ATOM 895 N N . VAL A 1 118 ? -0.734 -8.996 -3.046 1.00 96.31 118 VAL A N 1
ATOM 896 C CA . VAL A 1 118 ? -0.398 -7.579 -2.904 1.00 96.31 118 VAL A CA 1
ATOM 897 C C . VAL A 1 118 ? 0.831 -7.292 -3.750 1.00 96.31 118 VAL A C 1
ATOM 899 O O . VAL A 1 118 ? 1.845 -7.973 -3.620 1.00 96.31 118 VAL A O 1
ATOM 902 N N . VAL A 1 119 ? 0.757 -6.268 -4.594 1.00 97.12 119 VAL A N 1
ATOM 903 C CA . VAL A 1 119 ? 1.914 -5.728 -5.313 1.00 97.12 119 VAL A CA 1
ATOM 904 C C . VAL A 1 119 ? 2.263 -4.381 -4.701 1.00 97.12 119 VAL A C 1
ATOM 906 O O . VAL A 1 119 ? 1.505 -3.418 -4.809 1.00 97.12 119 VAL A O 1
ATOM 909 N N . ALA A 1 120 ? 3.411 -4.319 -4.035 1.00 96.44 120 ALA A N 1
ATOM 910 C CA . ALA A 1 120 ? 3.986 -3.087 -3.533 1.00 96.44 120 ALA A CA 1
ATOM 911 C C . ALA A 1 120 ? 4.791 -2.413 -4.650 1.00 96.44 120 ALA A C 1
ATOM 913 O O . ALA A 1 120 ? 5.834 -2.924 -5.059 1.00 96.44 120 ALA A O 1
ATOM 914 N N . VAL A 1 121 ? 4.313 -1.265 -5.120 1.00 97.31 121 VAL A N 1
ATOM 915 C CA . VAL A 1 121 ? 4.966 -0.430 -6.133 1.00 97.31 121 VAL A CA 1
ATOM 916 C C . VAL A 1 121 ? 5.676 0.720 -5.429 1.00 97.31 121 VAL A C 1
ATOM 918 O O . VAL A 1 121 ? 5.055 1.436 -4.643 1.00 97.31 121 VAL A O 1
ATOM 921 N N . ALA A 1 122 ? 6.967 0.917 -5.683 1.00 96.75 122 ALA A N 1
ATOM 922 C CA . ALA A 1 122 ? 7.698 2.059 -5.147 1.00 96.75 122 ALA A CA 1
ATOM 923 C C . ALA A 1 122 ? 7.029 3.365 -5.601 1.00 96.75 122 ALA A C 1
ATOM 925 O O . ALA A 1 122 ? 6.816 3.583 -6.792 1.00 96.75 122 ALA A O 1
ATOM 926 N N . ALA A 1 123 ? 6.724 4.269 -4.668 1.00 97.06 123 ALA A N 1
ATOM 927 C CA . ALA A 1 123 ? 6.083 5.538 -5.015 1.00 97.06 123 ALA A CA 1
ATOM 928 C C . ALA A 1 123 ? 7.005 6.445 -5.858 1.00 97.06 123 ALA A C 1
ATOM 930 O O . ALA A 1 123 ? 6.537 7.362 -6.525 1.00 97.06 123 ALA A O 1
ATOM 931 N N . LEU A 1 124 ? 8.311 6.158 -5.855 1.00 96.50 124 LEU A N 1
ATOM 932 C CA . LEU A 1 124 ? 9.343 6.817 -6.658 1.00 96.50 124 LEU A CA 1
ATOM 933 C C . LEU A 1 124 ? 9.648 6.093 -7.981 1.00 96.50 124 LEU A C 1
ATOM 935 O O . LEU A 1 124 ? 10.665 6.378 -8.606 1.00 96.50 124 LEU A O 1
ATOM 939 N N . ALA A 1 125 ? 8.792 5.171 -8.433 1.00 96.69 125 ALA A N 1
ATOM 940 C CA . ALA A 1 125 ? 8.904 4.510 -9.739 1.00 96.69 125 ALA A CA 1
ATOM 941 C C . ALA A 1 125 ? 8.509 5.440 -10.911 1.00 96.69 125 ALA A C 1
ATOM 943 O O . ALA A 1 125 ? 7.744 5.063 -11.797 1.00 96.69 125 ALA A O 1
ATOM 944 N N . ILE A 1 126 ? 8.989 6.688 -10.888 1.00 95.19 126 ILE A N 1
ATOM 945 C CA . ILE A 1 126 ? 8.661 7.750 -11.854 1.00 95.19 126 ILE A CA 1
ATOM 946 C C . ILE A 1 126 ? 9.269 7.521 -13.241 1.00 95.19 126 ILE A C 1
ATOM 948 O O . ILE A 1 126 ? 8.806 8.090 -14.223 1.00 95.19 126 ILE A O 1
ATOM 952 N N . ASP A 1 127 ? 10.305 6.698 -13.305 1.00 95.12 127 ASP A N 1
ATOM 953 C CA . ASP A 1 127 ? 11.072 6.313 -14.486 1.00 95.12 127 ASP A CA 1
ATOM 954 C C . ASP A 1 127 ? 10.620 4.971 -15.079 1.00 95.12 127 ASP A C 1
ATOM 956 O O . ASP A 1 127 ? 11.059 4.605 -16.169 1.00 95.12 127 ASP A O 1
ATOM 960 N N . VAL A 1 128 ? 9.725 4.244 -14.400 1.00 96.31 128 VAL A N 1
ATOM 961 C CA . VAL A 1 128 ? 9.165 2.999 -14.928 1.00 96.31 128 VAL A CA 1
ATOM 962 C C . VAL A 1 128 ? 8.110 3.335 -15.972 1.00 96.31 128 VAL A C 1
ATOM 964 O O . VAL A 1 128 ? 7.066 3.931 -15.682 1.00 96.31 128 VAL A O 1
ATOM 967 N N . GLU A 1 129 ? 8.372 2.920 -17.203 1.00 96.81 129 GLU A N 1
ATOM 968 C CA . GLU A 1 129 ? 7.512 3.168 -18.355 1.00 96.81 129 GLU A CA 1
ATOM 969 C C . GLU A 1 129 ? 6.640 1.959 -18.688 1.00 96.81 129 GLU A C 1
ATOM 971 O O . GLU A 1 129 ? 6.992 0.812 -18.403 1.00 96.81 129 GLU A O 1
ATOM 976 N N . LEU A 1 130 ? 5.493 2.242 -19.312 1.00 96.81 130 LEU A N 1
ATOM 977 C CA . LEU A 1 130 ? 4.645 1.208 -19.891 1.00 96.81 130 LEU A CA 1
ATOM 978 C C . LEU A 1 130 ? 4.739 1.263 -21.415 1.00 96.81 130 LEU A C 1
ATOM 980 O O . LEU A 1 130 ? 4.602 2.344 -21.983 1.00 96.81 130 LEU A O 1
ATOM 984 N N . ASP A 1 131 ? 4.907 0.111 -22.055 1.00 96.00 131 ASP A N 1
ATOM 985 C CA . ASP A 1 131 ? 4.855 -0.063 -23.507 1.00 96.00 131 ASP A CA 1
ATOM 986 C C . ASP A 1 131 ? 3.782 -1.096 -23.860 1.00 96.00 131 ASP A C 1
ATOM 988 O O . ASP A 1 131 ? 3.836 -2.242 -23.421 1.00 96.00 131 ASP A O 1
ATOM 992 N N . SER A 1 132 ? 2.772 -0.684 -24.630 1.00 93.56 132 SER A N 1
ATOM 993 C CA . SER A 1 132 ? 1.661 -1.553 -25.049 1.00 93.56 132 SER A CA 1
ATOM 994 C C . SER A 1 132 ? 0.958 -2.249 -23.870 1.00 93.56 132 SER A C 1
ATOM 996 O O . SER A 1 132 ? 0.489 -3.382 -23.954 1.00 93.56 132 SER A O 1
ATOM 998 N N . GLY A 1 133 ? 0.913 -1.555 -22.729 1.00 89.62 133 GLY A N 1
ATOM 999 C CA . GLY A 1 133 ? 0.418 -2.062 -21.452 1.00 89.62 133 GLY A CA 1
ATOM 1000 C C . GLY A 1 133 ? 1.464 -2.815 -20.625 1.00 89.62 133 GLY A C 1
ATOM 1001 O O . GLY A 1 133 ? 1.265 -2.889 -19.414 1.00 89.62 133 GLY A O 1
ATOM 1002 N N . GLY A 1 134 ? 2.529 -3.336 -21.249 1.00 94.44 134 GLY A N 1
ATOM 1003 C CA . GLY A 1 134 ? 3.737 -3.992 -20.709 1.00 94.44 134 GLY A CA 1
ATOM 1004 C C . GLY A 1 134 ? 4.625 -3.088 -19.868 1.00 94.44 134 GLY A C 1
ATOM 1005 O O . GLY A 1 134 ? 4.646 -1.888 -20.101 1.00 94.44 134 GLY A O 1
ATOM 1006 N N . LEU A 1 135 ? 5.386 -3.638 -18.924 1.00 96.69 135 LEU A N 1
ATOM 1007 C CA . LEU A 1 135 ? 6.533 -2.958 -18.329 1.00 96.69 135 LEU A CA 1
ATOM 1008 C C . LEU A 1 135 ? 7.672 -2.926 -19.348 1.00 96.69 135 LEU A C 1
ATOM 1010 O O . LEU A 1 135 ? 8.082 -3.963 -19.872 1.00 96.69 135 LEU A O 1
ATOM 1014 N N . ARG A 1 136 ? 8.222 -1.738 -19.610 1.00 95.69 136 ARG A N 1
ATOM 1015 C CA . ARG A 1 136 ? 9.441 -1.635 -20.414 1.00 95.69 136 ARG A CA 1
ATOM 1016 C C . ARG A 1 136 ? 10.614 -2.254 -19.632 1.00 95.69 136 ARG A C 1
ATOM 1018 O O . ARG A 1 136 ? 10.779 -1.905 -18.461 1.00 95.69 136 ARG A O 1
ATOM 1025 N N . PRO A 1 137 ? 11.439 -3.134 -20.233 1.00 88.81 137 PRO A N 1
ATOM 1026 C CA . PRO A 1 137 ? 12.602 -3.703 -19.555 1.00 88.81 137 PRO A CA 1
ATOM 1027 C C . PRO A 1 137 ? 13.555 -2.617 -19.041 1.00 88.81 137 PRO A C 1
ATOM 1029 O O . PRO A 1 137 ? 13.918 -1.707 -19.786 1.00 88.81 137 PRO A O 1
ATOM 1032 N N . GLN A 1 138 ? 13.951 -2.723 -17.772 1.00 89.69 138 GLN A N 1
ATOM 1033 C CA . GLN A 1 138 ? 14.916 -1.844 -17.106 1.00 89.69 138 GLN A CA 1
ATOM 1034 C C . GLN A 1 138 ? 15.730 -2.660 -16.093 1.00 89.69 138 GLN A C 1
ATOM 1036 O O . GLN A 1 138 ? 15.214 -3.617 -15.510 1.00 89.69 138 GLN A O 1
ATOM 1041 N N . ASP A 1 139 ? 16.983 -2.269 -15.861 1.00 85.00 139 ASP A N 1
ATOM 1042 C CA . ASP A 1 139 ? 17.913 -3.018 -15.002 1.00 85.00 139 ASP A CA 1
ATOM 1043 C C . ASP A 1 139 ? 17.491 -3.047 -13.519 1.00 85.00 139 ASP A C 1
ATOM 1045 O O . ASP A 1 139 ? 17.874 -3.953 -12.780 1.00 85.00 139 ASP A O 1
ATOM 1049 N N . ASP A 1 140 ? 16.675 -2.088 -13.067 1.00 89.12 140 ASP A N 1
ATOM 1050 C CA . ASP A 1 140 ? 16.298 -1.912 -11.660 1.00 89.12 140 ASP A CA 1
ATOM 1051 C C . ASP A 1 140 ? 14.796 -2.136 -11.378 1.00 89.12 140 ASP A C 1
ATOM 1053 O O . ASP A 1 140 ? 14.267 -1.699 -10.350 1.00 89.12 140 ASP A O 1
ATOM 1057 N N . LEU A 1 141 ? 14.085 -2.880 -12.238 1.00 89.81 141 LEU A N 1
ATOM 1058 C CA . LEU A 1 141 ? 12.665 -3.200 -12.010 1.00 89.81 141 LEU A CA 1
ATOM 1059 C C . LEU A 1 141 ? 12.424 -3.877 -10.649 1.00 89.81 141 LEU A C 1
ATOM 1061 O O . LEU A 1 141 ? 11.410 -3.621 -10.001 1.00 89.81 141 LEU A O 1
ATOM 1065 N N . SER A 1 142 ? 13.370 -4.686 -10.169 1.00 89.62 142 SER A N 1
ATOM 1066 C CA . SER A 1 142 ? 13.247 -5.415 -8.900 1.00 89.62 142 SER A CA 1
ATOM 1067 C C . SER A 1 142 ? 13.163 -4.515 -7.661 1.00 89.62 142 SER A C 1
ATOM 1069 O O . SER A 1 142 ? 12.600 -4.937 -6.654 1.00 89.62 142 SER A O 1
ATOM 1071 N N . VAL A 1 143 ? 13.671 -3.276 -7.706 1.00 91.38 143 VAL A N 1
ATOM 1072 C CA . VAL A 1 143 ? 13.512 -2.325 -6.586 1.00 91.38 143 VAL A CA 1
ATOM 1073 C C . VAL A 1 143 ? 12.212 -1.530 -6.669 1.00 91.38 143 VAL A C 1
ATOM 1075 O O . VAL A 1 143 ? 11.779 -0.949 -5.673 1.00 91.38 143 VAL A O 1
ATOM 1078 N N . SER A 1 144 ? 11.590 -1.502 -7.849 1.00 94.75 144 SER A N 1
ATOM 1079 C CA . SER A 1 144 ? 10.337 -0.789 -8.101 1.00 94.75 144 SER A CA 1
ATOM 1080 C C . SER A 1 144 ? 9.114 -1.612 -7.702 1.00 94.75 144 SER A C 1
ATOM 1082 O O . SER A 1 144 ? 8.069 -1.036 -7.402 1.00 94.75 144 SER A O 1
ATOM 1084 N N . PHE A 1 145 ? 9.238 -2.940 -7.668 1.00 96.12 145 PHE A N 1
ATOM 1085 C CA . PHE A 1 145 ? 8.125 -3.852 -7.433 1.00 96.12 145 PHE A CA 1
ATOM 1086 C C . PHE A 1 145 ? 8.460 -4.912 -6.401 1.00 96.12 145 PHE A C 1
ATOM 1088 O O . PHE A 1 145 ? 9.552 -5.471 -6.377 1.00 96.12 145 PHE A O 1
ATOM 1095 N N . GLN A 1 146 ? 7.465 -5.264 -5.597 1.00 94.12 146 GLN A N 1
ATOM 1096 C CA . GLN A 1 146 ? 7.512 -6.472 -4.798 1.00 94.12 146 GLN A CA 1
ATOM 1097 C C . GLN A 1 146 ? 6.123 -7.083 -4.699 1.00 94.12 146 GLN A C 1
ATOM 1099 O O . GLN A 1 146 ? 5.198 -6.455 -4.189 1.00 94.12 146 GLN A O 1
ATOM 1104 N N . ALA A 1 147 ? 5.982 -8.308 -5.186 1.00 94.88 147 ALA A N 1
ATOM 1105 C CA . ALA A 1 147 ? 4.753 -9.075 -5.081 1.00 94.88 147 ALA A CA 1
ATOM 1106 C C . ALA A 1 147 ? 4.794 -9.983 -3.853 1.00 94.88 147 ALA A C 1
ATOM 1108 O O . ALA A 1 147 ? 5.813 -10.613 -3.574 1.00 94.88 147 ALA A O 1
ATOM 1109 N N . SER A 1 148 ? 3.678 -10.057 -3.133 1.00 92.94 148 SER A N 1
ATOM 1110 C CA . SER A 1 148 ? 3.507 -10.993 -2.034 1.00 92.94 148 SER A CA 1
ATOM 1111 C C . SER A 1 148 ? 2.149 -11.680 -2.105 1.00 92.94 148 SER A C 1
ATOM 1113 O O . SER A 1 148 ? 1.124 -10.992 -2.041 1.00 92.94 148 SER A O 1
ATOM 1115 N N . PRO A 1 149 ? 2.114 -13.018 -2.178 1.00 94.00 149 PRO A N 1
ATOM 1116 C CA . PRO A 1 149 ? 0.887 -13.769 -1.960 1.00 94.00 149 PRO A CA 1
ATOM 1117 C C . PRO A 1 149 ? 0.375 -13.561 -0.525 1.00 94.00 149 PRO A C 1
ATOM 1119 O O . PRO A 1 149 ? 1.161 -13.327 0.397 1.00 94.00 149 PRO A O 1
ATOM 1122 N N . VAL A 1 150 ? -0.946 -13.638 -0.340 1.00 90.56 150 VAL A N 1
ATOM 1123 C CA . VAL A 1 150 ? -1.615 -13.534 0.968 1.00 90.56 150 VAL A CA 1
ATOM 1124 C C . VAL A 1 150 ? -2.184 -14.906 1.367 1.00 90.56 150 VAL A C 1
ATOM 1126 O O . VAL A 1 150 ? -3.199 -15.332 0.801 1.00 90.56 150 VAL A O 1
ATOM 1129 N N . PRO A 1 151 ? -1.565 -15.611 2.335 1.00 88.62 151 PRO A N 1
ATOM 1130 C CA . PRO A 1 151 ? -2.026 -16.911 2.824 1.00 88.62 151 PRO A CA 1
ATOM 1131 C C . PRO A 1 151 ? -3.497 -16.934 3.257 1.00 88.62 151 PRO A C 1
ATOM 1133 O O . PRO A 1 151 ? -4.036 -15.946 3.753 1.00 88.62 151 PRO A O 1
ATOM 1136 N N . GLN A 1 152 ? -4.168 -18.079 3.109 1.00 85.06 152 GLN A N 1
ATOM 1137 C CA . GLN A 1 152 ? -5.587 -18.229 3.482 1.00 85.06 152 GLN A CA 1
ATOM 1138 C C . GLN A 1 152 ? -5.883 -18.050 4.963 1.00 85.06 152 GLN A C 1
ATOM 1140 O O . GLN A 1 152 ? -6.970 -17.607 5.323 1.00 85.06 152 GLN A O 1
ATOM 1145 N N . ASN A 1 153 ? -4.912 -18.345 5.811 1.00 80.62 153 ASN A N 1
ATOM 1146 C CA . ASN A 1 153 ? -5.015 -18.167 7.249 1.00 80.62 153 ASN A CA 1
ATOM 1147 C C . ASN A 1 153 ? -4.603 -16.762 7.721 1.00 80.62 153 ASN A C 1
ATOM 1149 O O . ASN A 1 153 ? -4.551 -16.532 8.928 1.00 80.62 153 ASN A O 1
ATOM 1153 N N . TRP A 1 154 ? -4.282 -15.832 6.814 1.00 80.75 154 TRP A N 1
ATOM 1154 C CA . TRP A 1 154 ? -3.988 -14.451 7.188 1.00 80.75 154 TRP A CA 1
ATOM 1155 C C . TRP A 1 154 ? -5.258 -13.611 7.218 1.00 80.75 154 TRP A C 1
ATOM 1157 O O . TRP A 1 154 ? -5.809 -13.238 6.187 1.00 80.75 154 TRP A O 1
ATOM 1167 N N . ASP A 1 155 ? -5.672 -13.275 8.436 1.00 73.88 155 ASP A N 1
ATOM 1168 C CA . ASP A 1 155 ? -6.726 -12.306 8.730 1.00 73.88 155 ASP A CA 1
ATOM 1169 C C . ASP A 1 155 ? -6.075 -10.999 9.207 1.00 73.88 155 ASP A C 1
ATOM 1171 O O . ASP A 1 155 ? -6.129 -10.636 10.383 1.00 73.88 155 ASP A O 1
ATOM 1175 N N . VAL A 1 156 ? -5.331 -10.351 8.305 1.00 74.81 156 VAL A N 1
ATOM 1176 C CA . VAL A 1 156 ? -4.708 -9.047 8.562 1.00 74.81 156 VAL A CA 1
ATOM 1177 C C . VAL A 1 156 ? -5.415 -7.980 7.735 1.00 74.81 156 VAL A C 1
ATOM 1179 O O . VAL A 1 156 ? -5.622 -8.182 6.535 1.00 74.81 156 VAL A O 1
ATOM 1182 N N . PRO A 1 157 ? -5.801 -6.841 8.332 1.00 82.31 157 PRO A N 1
ATOM 1183 C CA . PRO A 1 157 ? -6.365 -5.755 7.557 1.00 82.31 157 PRO A CA 1
ATOM 1184 C C . PRO A 1 157 ? -5.266 -5.156 6.671 1.00 82.31 157 PRO A C 1
ATOM 1186 O O . PRO A 1 157 ? -4.210 -4.728 7.146 1.00 82.31 157 PRO A O 1
ATOM 1189 N N . LEU A 1 158 ? -5.517 -5.179 5.364 1.00 86.56 158 LEU A N 1
ATOM 1190 C CA . LEU A 1 158 ? -4.606 -4.670 4.336 1.00 86.56 158 LEU A CA 1
ATOM 1191 C C . LEU A 1 158 ? -4.962 -3.244 3.899 1.00 86.56 158 LEU A C 1
ATOM 1193 O O . LEU A 1 158 ? -4.240 -2.664 3.096 1.00 86.56 158 LEU A O 1
ATOM 1197 N N . ASP A 1 159 ? -6.048 -2.680 4.426 1.00 91.75 159 ASP A N 1
ATOM 1198 C CA . ASP A 1 159 ? -6.536 -1.334 4.142 1.00 91.75 159 ASP A CA 1
ATOM 1199 C C . ASP A 1 159 ? -7.003 -0.603 5.409 1.00 91.75 159 ASP A C 1
ATOM 1201 O O . ASP A 1 159 ? -7.158 -1.186 6.488 1.00 91.75 159 ASP A O 1
ATOM 1205 N N . ALA A 1 160 ? -7.204 0.706 5.270 1.00 93.12 160 ALA A N 1
ATOM 1206 C CA . ALA A 1 160 ? -7.553 1.583 6.376 1.00 93.12 160 ALA A CA 1
ATOM 1207 C C . ALA A 1 160 ? -8.961 1.286 6.920 1.00 93.12 160 ALA A C 1
ATOM 1209 O O . ALA A 1 160 ? -9.185 1.353 8.127 1.00 93.12 160 ALA A O 1
ATOM 1210 N N . GLU A 1 161 ? -9.904 0.906 6.059 1.00 94.56 161 GLU A N 1
ATOM 1211 C CA . GLU A 1 161 ? -11.283 0.563 6.411 1.00 94.56 161 GLU A CA 1
ATOM 1212 C C . GLU A 1 161 ? -11.345 -0.698 7.283 1.00 94.56 161 GLU A C 1
ATOM 1214 O O . GLU A 1 161 ? -12.032 -0.720 8.314 1.00 94.56 161 GLU A O 1
ATOM 1219 N N . GLY A 1 162 ? -10.594 -1.739 6.908 1.00 91.38 162 GLY A N 1
ATOM 1220 C CA . GLY A 1 162 ? -10.468 -2.962 7.689 1.00 91.38 162 GLY A CA 1
ATOM 1221 C C . GLY A 1 162 ? -9.835 -2.701 9.054 1.00 91.38 162 GLY A C 1
ATOM 1222 O O . GLY A 1 162 ? -10.329 -3.206 10.065 1.00 91.38 162 GLY A O 1
ATOM 1223 N N . VAL A 1 163 ? -8.794 -1.859 9.108 1.00 90.62 163 VAL A N 1
ATOM 1224 C CA . VAL A 1 163 ? -8.176 -1.439 10.377 1.00 90.62 163 VAL A CA 1
ATOM 1225 C C . VAL A 1 163 ? -9.166 -0.676 11.245 1.00 90.62 163 VAL A C 1
ATOM 1227 O O . VAL A 1 163 ? -9.302 -0.997 12.425 1.00 90.62 163 VAL A O 1
ATOM 1230 N N . ALA A 1 164 ? -9.873 0.304 10.679 1.00 92.50 164 ALA A N 1
ATOM 1231 C CA . ALA A 1 164 ? -10.797 1.141 11.431 1.00 92.50 164 ALA A CA 1
ATOM 1232 C C . ALA A 1 164 ? -11.953 0.326 12.022 1.00 92.50 164 ALA A C 1
ATOM 1234 O O . ALA A 1 164 ? -12.250 0.431 13.212 1.00 92.50 164 ALA A O 1
ATOM 1235 N N . THR A 1 165 ? -12.552 -0.552 11.215 1.00 92.38 165 THR A N 1
ATOM 1236 C CA . THR A 1 165 ? -13.643 -1.429 11.661 1.00 92.38 165 THR A CA 1
ATOM 1237 C C . THR A 1 165 ? -13.163 -2.416 12.726 1.00 92.38 165 THR A C 1
ATOM 1239 O O . THR A 1 165 ? -13.819 -2.587 13.755 1.00 92.38 165 THR A O 1
ATOM 1242 N N . GLY A 1 166 ? -11.997 -3.042 12.524 1.00 86.88 166 GLY A N 1
ATOM 1243 C CA . GLY A 1 166 ? -11.411 -3.969 13.495 1.00 86.88 166 GLY A CA 1
ATOM 1244 C C . GLY A 1 166 ? -11.093 -3.302 14.837 1.00 86.88 166 GLY A C 1
ATOM 1245 O O . GLY A 1 166 ? -11.409 -3.847 15.900 1.00 86.88 166 GLY A O 1
ATOM 1246 N N . LEU A 1 167 ? -10.524 -2.093 14.801 1.00 86.00 167 LEU A N 1
ATOM 1247 C CA . LEU A 1 167 ? -10.290 -1.265 15.985 1.00 86.00 167 LEU A CA 1
ATOM 1248 C C . LEU A 1 167 ? -11.582 -0.918 16.707 1.00 86.00 167 LEU A C 1
ATOM 1250 O O . LEU A 1 167 ? -11.661 -1.079 17.924 1.00 86.00 167 LEU A O 1
ATOM 1254 N N . ALA A 1 168 ? -12.600 -0.473 15.976 1.00 89.38 168 ALA A N 1
ATOM 1255 C CA . ALA A 1 168 ? -13.850 -0.066 16.591 1.00 89.38 168 ALA A CA 1
ATOM 1256 C C . ALA A 1 168 ? -14.570 -1.224 17.284 1.00 89.38 168 ALA A C 1
ATOM 1258 O O . ALA A 1 168 ? -15.040 -1.068 18.411 1.00 89.38 168 ALA A O 1
ATOM 1259 N N . ILE A 1 169 ? -14.578 -2.407 16.663 1.00 86.06 169 ILE A N 1
ATOM 1260 C CA . ILE A 1 169 ? -15.141 -3.626 17.254 1.00 86.06 169 ILE A CA 1
ATOM 1261 C C . 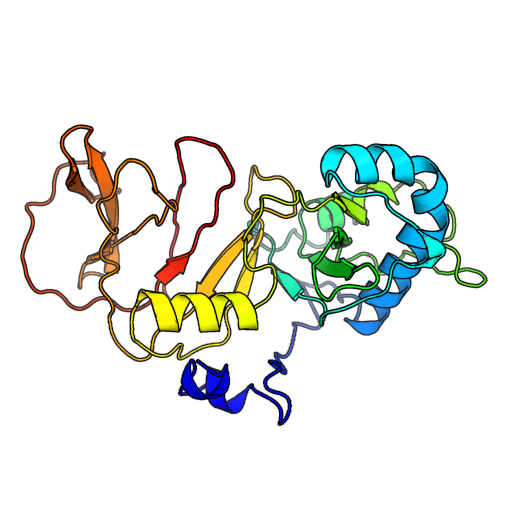ILE A 1 169 ? -14.366 -4.018 18.519 1.00 86.06 169 ILE A C 1
ATOM 1263 O O . ILE A 1 169 ? -14.964 -4.202 19.577 1.00 86.06 169 ILE A O 1
ATOM 1267 N N . SER A 1 170 ? -13.037 -4.120 18.425 1.00 81.25 170 SER A N 1
ATOM 1268 C CA . SER A 1 170 ? -12.186 -4.593 19.530 1.00 81.25 170 SER A CA 1
ATOM 1269 C C . SER A 1 170 ? -12.145 -3.645 20.730 1.00 81.25 170 SER A C 1
ATOM 1271 O O . SER A 1 170 ? -11.987 -4.091 21.864 1.00 81.25 170 SER A O 1
ATOM 1273 N N . THR A 1 171 ? -12.301 -2.341 20.502 1.00 82.88 171 THR A N 1
ATOM 1274 C CA . THR A 1 171 ? -12.207 -1.311 21.551 1.00 82.88 171 THR A CA 1
ATOM 1275 C C . THR A 1 171 ? -13.563 -0.782 22.009 1.00 82.88 171 THR A C 1
ATOM 1277 O O . THR A 1 171 ? -13.624 -0.008 22.969 1.00 82.88 171 THR A O 1
ATOM 1280 N N . SER A 1 172 ? -14.645 -1.128 21.301 1.00 88.81 172 SER A N 1
ATOM 1281 C CA . SER A 1 172 ? -15.962 -0.493 21.454 1.00 88.81 172 SER A CA 1
ATOM 1282 C C . SER A 1 172 ? -15.879 1.044 21.433 1.00 88.81 172 SER A C 1
ATOM 1284 O O . SER A 1 172 ? -16.521 1.734 22.229 1.00 88.81 172 SER A O 1
ATOM 1286 N N . THR A 1 173 ? -15.009 1.591 20.579 1.00 87.75 173 THR A N 1
ATOM 1287 C CA . THR A 1 173 ? -14.744 3.032 20.453 1.00 87.75 173 THR A CA 1
ATOM 1288 C C . THR A 1 173 ? -14.434 3.381 19.006 1.00 87.75 173 THR A C 1
ATOM 1290 O O . THR A 1 173 ? -13.752 2.631 18.325 1.00 87.75 173 THR A O 1
ATOM 1293 N N . ARG A 1 174 ? -14.904 4.532 18.528 1.00 93.25 174 ARG A N 1
ATOM 1294 C CA . ARG A 1 174 ? -14.725 4.924 17.127 1.00 93.25 174 ARG A CA 1
ATOM 1295 C C . ARG A 1 174 ? -13.319 5.444 16.843 1.00 93.25 174 ARG A C 1
ATOM 1297 O O . ARG A 1 174 ? -12.652 5.992 17.721 1.00 93.25 174 ARG A O 1
ATOM 1304 N N . VAL A 1 175 ? -12.900 5.298 15.596 1.00 90.88 175 VAL A N 1
ATOM 1305 C CA . VAL A 1 175 ? -11.643 5.819 15.058 1.00 90.88 175 VAL A CA 1
ATOM 1306 C C . VAL A 1 175 ? -11.820 7.278 14.636 1.00 90.88 175 VAL A C 1
ATOM 1308 O O . VAL A 1 175 ? -12.715 7.591 13.859 1.00 90.88 175 VAL A O 1
ATOM 1311 N N . ALA A 1 176 ? -10.977 8.171 15.150 1.00 91.88 176 ALA A N 1
ATOM 1312 C CA . ALA A 1 176 ? -11.062 9.618 14.947 1.00 91.88 176 ALA A CA 1
ATOM 1313 C C . ALA A 1 176 ? -10.249 10.129 13.744 1.00 91.88 176 ALA A C 1
ATOM 1315 O O . ALA A 1 176 ? -10.610 11.153 13.160 1.00 91.88 176 ALA A O 1
ATOM 1316 N N . THR A 1 177 ? -9.173 9.436 13.350 1.00 92.56 177 THR A N 1
ATOM 1317 C CA . THR A 1 177 ? -8.343 9.786 12.179 1.00 92.56 177 THR A CA 1
ATOM 1318 C C . THR A 1 177 ? -8.172 8.601 11.235 1.00 92.56 177 THR A C 1
ATOM 1320 O O . THR A 1 177 ? -8.210 7.449 11.656 1.00 92.56 177 THR A O 1
ATOM 1323 N N . VAL A 1 178 ? -8.009 8.857 9.934 1.00 94.56 178 VAL A N 1
ATOM 1324 C CA . VAL A 1 178 ? -7.834 7.774 8.951 1.00 94.56 178 VAL A CA 1
ATOM 1325 C C . VAL A 1 178 ? -6.588 6.953 9.310 1.00 94.56 178 VAL A C 1
ATOM 1327 O O . VAL A 1 178 ? -5.519 7.545 9.482 1.00 94.56 178 VAL A O 1
ATOM 1330 N N . PRO A 1 179 ? -6.687 5.616 9.433 1.00 93.38 179 PRO A N 1
ATOM 1331 C CA . PRO A 1 179 ? -5.517 4.786 9.679 1.00 93.38 179 PRO A CA 1
ATOM 1332 C C . PRO A 1 179 ? -4.449 4.949 8.597 1.00 93.38 179 PRO A C 1
ATOM 1334 O O . PRO A 1 179 ? -4.708 4.735 7.416 1.00 93.38 179 PRO A O 1
ATOM 1337 N N . ALA A 1 180 ? -3.233 5.289 9.016 1.00 91.56 180 ALA A N 1
ATOM 1338 C CA . ALA A 1 180 ? -2.077 5.418 8.137 1.00 91.56 180 ALA A CA 1
ATOM 1339 C C . ALA A 1 180 ? -1.172 4.188 8.262 1.00 91.56 180 ALA A C 1
ATOM 1341 O O . ALA A 1 180 ? -0.866 3.755 9.376 1.00 91.56 180 ALA A O 1
ATOM 1342 N N . ALA A 1 181 ? -0.738 3.635 7.128 1.00 92.19 181 ALA A N 1
ATOM 1343 C CA . ALA A 1 181 ? 0.181 2.504 7.080 1.00 92.19 181 ALA A CA 1
ATOM 1344 C C . ALA A 1 181 ? 1.632 2.975 6.956 1.00 92.19 181 ALA A C 1
ATOM 1346 O O . ALA A 1 181 ? 1.959 3.835 6.137 1.00 92.19 181 ALA A O 1
ATOM 1347 N N . ARG A 1 182 ? 2.532 2.342 7.708 1.00 92.81 182 ARG A N 1
ATOM 1348 C CA . ARG A 1 182 ? 3.979 2.553 7.619 1.00 92.81 182 ARG A CA 1
ATOM 1349 C C . ARG A 1 182 ? 4.706 1.222 7.549 1.00 92.81 182 ARG A C 1
ATOM 1351 O O . ARG A 1 182 ? 4.458 0.347 8.371 1.00 92.81 182 ARG A O 1
ATOM 1358 N N . ALA A 1 183 ? 5.625 1.060 6.601 1.00 90.56 183 ALA A N 1
ATOM 1359 C CA . ALA A 1 183 ? 6.396 -0.175 6.478 1.00 90.56 183 ALA A CA 1
ATOM 1360 C C . ALA A 1 183 ? 7.317 -0.372 7.693 1.00 90.56 183 ALA A C 1
ATOM 1362 O O . ALA A 1 183 ? 7.759 0.596 8.310 1.00 90.56 183 ALA A O 1
ATOM 1363 N N . ARG A 1 184 ? 7.664 -1.618 8.024 1.00 86.69 184 ARG A N 1
ATOM 1364 C CA . ARG A 1 184 ? 8.661 -1.915 9.068 1.00 86.69 184 ARG A CA 1
ATOM 1365 C C . ARG A 1 184 ? 10.088 -1.890 8.526 1.00 86.69 184 ARG A C 1
ATOM 1367 O O . ARG A 1 184 ? 10.337 -2.315 7.406 1.00 86.69 184 ARG A O 1
ATOM 1374 N N . ARG A 1 185 ? 11.057 -1.479 9.359 1.00 81.75 185 ARG A N 1
ATOM 1375 C CA . ARG A 1 185 ? 12.489 -1.413 8.973 1.00 81.75 185 ARG A CA 1
ATOM 1376 C C . ARG A 1 185 ? 13.084 -2.759 8.557 1.00 81.75 185 ARG A C 1
ATOM 1378 O O . ARG A 1 185 ? 13.899 -2.795 7.651 1.00 81.75 185 ARG A O 1
ATOM 1385 N N . ASN A 1 186 ? 12.686 -3.839 9.226 1.00 73.88 186 ASN A N 1
ATOM 1386 C CA . ASN A 1 186 ? 13.247 -5.182 9.023 1.00 73.88 186 ASN A CA 1
ATOM 1387 C C . ASN A 1 186 ? 12.157 -6.193 8.630 1.00 73.88 186 ASN A C 1
ATOM 1389 O O . ASN A 1 186 ? 12.242 -7.368 8.977 1.00 73.88 186 ASN A O 1
ATOM 1393 N N . GLY A 1 187 ? 11.081 -5.718 8.001 1.00 61.69 187 GLY A N 1
ATOM 1394 C CA . GLY A 1 187 ? 9.956 -6.552 7.600 1.00 61.69 187 GLY A CA 1
ATOM 1395 C C . GLY A 1 187 ? 9.975 -6.858 6.110 1.00 61.69 187 GLY A C 1
ATOM 1396 O O . GLY A 1 187 ? 10.508 -6.096 5.308 1.00 61.69 187 GLY A O 1
ATOM 1397 N N . LEU A 1 188 ? 9.308 -7.947 5.737 1.00 65.06 188 LEU A N 1
ATOM 1398 C CA . LEU A 1 188 ? 8.736 -8.067 4.403 1.00 65.06 188 LEU A CA 1
ATOM 1399 C C . LEU A 1 188 ? 7.864 -6.824 4.127 1.00 65.06 188 LEU A C 1
ATOM 1401 O O . LEU A 1 188 ? 7.270 -6.274 5.058 1.00 65.06 188 LEU A O 1
ATOM 1405 N N . PRO A 1 189 ? 7.776 -6.356 2.874 1.00 59.81 189 PRO A N 1
ATOM 1406 C CA . PRO A 1 189 ? 7.174 -5.069 2.510 1.00 59.81 189 PRO A CA 1
ATOM 1407 C C . PRO A 1 189 ? 5.695 -4.954 2.857 1.00 59.81 189 PRO A C 1
ATOM 1409 O O . PRO A 1 189 ? 5.175 -3.856 2.734 1.00 59.81 189 PRO A O 1
ATOM 1412 N N . PHE A 1 190 ? 5.033 -6.061 3.211 1.00 68.25 190 PHE A N 1
ATOM 1413 C CA . PHE A 1 190 ? 3.632 -6.145 3.613 1.00 68.25 190 PHE A CA 1
ATOM 1414 C C . PHE A 1 190 ? 3.440 -6.153 5.140 1.00 68.25 190 PHE A C 1
ATOM 1416 O O . PHE A 1 190 ? 2.315 -6.136 5.633 1.00 68.25 190 PHE A O 1
ATOM 1423 N N . PHE A 1 191 ? 4.524 -6.178 5.918 1.00 78.88 191 PHE A N 1
ATOM 1424 C CA . PHE A 1 191 ? 4.446 -5.912 7.346 1.00 78.88 191 PHE A CA 1
ATOM 1425 C C . PHE A 1 191 ? 4.465 -4.408 7.558 1.00 78.88 191 PHE A C 1
ATOM 1427 O O . PHE A 1 191 ? 5.519 -3.765 7.522 1.00 78.88 191 PHE A O 1
ATOM 1434 N N . VAL A 1 192 ? 3.273 -3.870 7.785 1.00 85.06 192 VAL A N 1
ATOM 1435 C CA . VAL A 1 192 ? 3.080 -2.481 8.186 1.00 85.06 192 VAL A CA 1
ATOM 1436 C C . VAL A 1 192 ? 2.661 -2.380 9.630 1.00 85.06 192 VAL A C 1
ATOM 1438 O O . VAL A 1 192 ? 2.077 -3.295 10.218 1.00 85.06 192 VAL A O 1
ATOM 1441 N N . ASP A 1 193 ? 2.970 -1.220 10.171 1.00 86.81 193 ASP A N 1
ATOM 1442 C CA . ASP A 1 193 ? 2.377 -0.704 11.378 1.00 86.81 193 ASP A CA 1
ATOM 1443 C C . ASP A 1 193 ? 1.290 0.283 10.962 1.00 86.81 193 ASP A C 1
ATOM 1445 O O . ASP A 1 193 ? 1.521 1.156 10.120 1.00 86.81 193 ASP A O 1
ATOM 1449 N N . TRP A 1 194 ? 0.101 0.116 11.530 1.00 88.25 194 TRP A N 1
ATOM 1450 C CA . TRP A 1 194 ? -1.022 1.013 11.297 1.00 88.25 194 TRP A CA 1
ATOM 1451 C C . TRP A 1 194 ? -1.164 1.963 12.476 1.00 88.25 194 TRP A C 1
ATOM 1453 O O . TRP A 1 194 ? -1.318 1.511 13.610 1.00 88.25 194 TRP A O 1
ATOM 1463 N N . SER A 1 195 ? -1.150 3.269 12.226 1.00 88.25 195 SER A N 1
ATOM 1464 C CA . SER A 1 195 ? -1.333 4.297 13.255 1.00 88.25 195 SER A CA 1
ATOM 1465 C C . SER A 1 195 ? -2.638 5.055 13.059 1.00 88.25 195 SER A C 1
ATOM 1467 O O . SER A 1 195 ? -2.971 5.423 11.933 1.00 88.25 195 SER A O 1
ATOM 1469 N N . THR A 1 196 ? -3.350 5.320 14.152 1.00 89.88 196 THR A N 1
ATOM 1470 C CA . THR A 1 196 ? -4.569 6.134 14.148 1.00 89.88 196 THR A CA 1
ATOM 1471 C C . THR A 1 196 ? -4.858 6.718 15.537 1.00 89.88 196 THR A C 1
ATOM 1473 O O . THR A 1 196 ? -4.287 6.302 16.552 1.00 89.88 196 THR A O 1
ATOM 1476 N N . GLU A 1 197 ? -5.756 7.694 15.587 1.00 88.56 197 GLU A N 1
ATOM 1477 C CA . GLU A 1 197 ? -6.332 8.239 16.808 1.00 88.56 197 GLU A CA 1
ATOM 1478 C C . GLU A 1 197 ? -7.733 7.666 17.029 1.00 88.56 197 GLU A C 1
ATOM 1480 O O . GLU A 1 197 ? -8.504 7.476 16.092 1.00 88.56 197 GLU A O 1
ATOM 1485 N N . MET A 1 198 ? -8.079 7.419 18.288 1.00 89.25 198 MET A N 1
ATOM 1486 C CA . MET A 1 198 ? -9.412 6.977 18.702 1.00 89.25 198 MET A CA 1
ATOM 1487 C C . MET A 1 198 ? -10.193 8.176 19.255 1.00 89.25 198 MET A C 1
ATOM 1489 O O . MET A 1 198 ? -9.592 9.095 19.807 1.00 89.25 198 MET A O 1
ATOM 1493 N N . GLU A 1 199 ? -11.526 8.148 19.178 1.00 86.31 199 GLU A N 1
ATOM 1494 C CA . GLU A 1 199 ? -12.421 9.210 19.687 1.00 86.31 199 GLU A CA 1
ATOM 1495 C C . GLU A 1 199 ? -12.162 9.556 21.164 1.00 86.31 199 GLU A C 1
ATOM 1497 O O . GLU A 1 199 ? -12.337 10.690 21.606 1.00 86.31 199 GLU A O 1
ATOM 1502 N N . ARG A 1 200 ? -11.723 8.564 21.937 1.00 80.50 200 ARG A N 1
ATOM 1503 C CA . ARG A 1 200 ? -11.332 8.686 23.340 1.00 80.50 200 ARG A CA 1
ATOM 1504 C C . ARG A 1 200 ? -10.218 7.693 23.652 1.00 80.50 200 ARG A C 1
ATOM 1506 O O . ARG A 1 200 ? -9.964 6.775 22.876 1.00 80.50 200 ARG A O 1
ATOM 1513 N N . GLY A 1 201 ? -9.580 7.855 24.810 1.00 79.38 201 GLY A N 1
ATOM 1514 C CA . GLY A 1 201 ? -8.626 6.869 25.314 1.00 79.38 201 GLY A CA 1
ATOM 1515 C C . GLY A 1 201 ? -9.290 5.496 25.438 1.00 79.38 201 GLY A C 1
ATOM 1516 O O . GLY A 1 201 ? -10.390 5.381 25.981 1.00 79.38 201 GLY A O 1
ATOM 1517 N N . VAL A 1 202 ? -8.626 4.464 24.921 1.00 74.12 202 VAL A N 1
ATOM 1518 C CA . VAL A 1 202 ? -9.099 3.078 24.976 1.00 74.12 202 VAL A CA 1
ATOM 1519 C C . VAL A 1 202 ? -8.089 2.219 25.709 1.00 74.12 202 VAL A C 1
ATOM 1521 O O . VAL A 1 202 ? -6.881 2.407 25.593 1.00 74.12 202 VAL A O 1
ATOM 1524 N N . ARG A 1 203 ? -8.588 1.238 26.454 1.00 65.12 203 ARG A N 1
ATOM 1525 C CA . ARG A 1 203 ? -7.768 0.147 26.963 1.00 65.12 203 ARG A CA 1
ATOM 1526 C C . ARG A 1 203 ? -8.084 -1.066 26.115 1.00 65.12 203 ARG A C 1
ATOM 1528 O O . ARG A 1 203 ? -9.223 -1.521 26.115 1.00 65.12 203 ARG A O 1
ATOM 1535 N N . LEU A 1 204 ? -7.090 -1.589 25.409 1.00 57.28 204 LEU A N 1
ATOM 1536 C CA . LEU A 1 204 ? -7.254 -2.909 24.816 1.00 57.28 204 LEU A CA 1
ATOM 1537 C C . LEU A 1 204 ? -7.157 -3.920 25.957 1.00 57.28 204 LEU A C 1
ATOM 1539 O O . LEU A 1 204 ? -6.185 -3.928 26.715 1.00 57.28 204 LEU A O 1
ATOM 1543 N N . VAL A 1 205 ? -8.200 -4.710 26.145 1.00 49.53 205 VAL A N 1
ATOM 1544 C CA . VAL A 1 205 ? -8.138 -5.843 27.058 1.00 49.53 205 VAL A CA 1
ATOM 1545 C C . VAL A 1 205 ? -7.755 -7.022 26.185 1.00 49.53 205 VAL A C 1
ATOM 1547 O O . VAL A 1 205 ? -8.509 -7.379 25.283 1.00 49.53 205 VAL A O 1
ATOM 1550 N N . ASP A 1 206 ? -6.554 -7.555 26.397 1.00 47.41 206 ASP A N 1
ATOM 1551 C CA . ASP A 1 206 ? -6.151 -8.801 25.755 1.00 47.41 206 ASP A CA 1
ATOM 1552 C C . ASP A 1 206 ? -7.149 -9.870 26.214 1.00 47.41 206 ASP A C 1
ATOM 1554 O O . ASP A 1 206 ? -7.315 -10.095 27.418 1.00 47.41 206 ASP A O 1
ATOM 1558 N N . ALA A 1 207 ? -7.915 -10.431 25.279 1.00 42.16 207 ALA A N 1
ATOM 1559 C CA . ALA A 1 207 ? -8.861 -11.483 25.603 1.00 42.16 207 ALA A CA 1
ATOM 1560 C C . ALA A 1 207 ? -8.021 -12.695 26.007 1.00 42.16 207 ALA A C 1
ATOM 1562 O O . ALA A 1 207 ? -7.422 -13.347 25.158 1.00 42.16 207 ALA A O 1
ATOM 1563 N N . ALA A 1 208 ? -7.922 -12.922 27.316 1.00 37.31 208 ALA A N 1
ATOM 1564 C CA . ALA A 1 208 ? -7.072 -13.907 27.969 1.00 37.31 208 ALA A CA 1
ATOM 1565 C C . ALA A 1 208 ? -7.510 -15.362 27.705 1.00 37.31 208 ALA A C 1
ATOM 1567 O O . ALA A 1 208 ? -7.684 -16.143 28.636 1.00 37.31 208 ALA A O 1
ATOM 1568 N N . ASP A 1 209 ? -7.683 -15.738 26.441 1.00 40.97 209 ASP A N 1
ATOM 1569 C CA . ASP A 1 209 ? -7.597 -17.122 26.012 1.00 40.97 209 ASP A CA 1
ATOM 1570 C C . ASP A 1 209 ? -6.188 -17.348 25.418 1.00 40.97 209 ASP A C 1
ATOM 1572 O O . ASP A 1 209 ? -5.890 -16.921 24.297 1.00 40.97 209 ASP A O 1
ATOM 1576 N N . PRO A 1 210 ? -5.280 -18.003 26.168 1.00 39.53 210 PRO A N 1
ATOM 1577 C CA . PRO A 1 210 ? -3.913 -18.270 25.724 1.00 39.53 210 PRO A CA 1
ATOM 1578 C C . PRO A 1 210 ? -3.838 -19.196 24.498 1.00 39.53 210 PRO A C 1
ATOM 1580 O O . PRO A 1 210 ? -2.770 -19.308 23.896 1.00 39.53 210 PRO A O 1
ATOM 1583 N N . SER A 1 211 ? -4.943 -19.840 24.100 1.00 37.88 211 SER A N 1
ATOM 1584 C CA . SER A 1 211 ? -5.032 -20.633 22.869 1.00 37.88 211 SER A CA 1
ATOM 1585 C C . SER A 1 211 ? -5.461 -19.819 21.641 1.00 37.88 211 SER A C 1
ATOM 1587 O O . SER A 1 211 ? -5.256 -20.262 20.510 1.00 37.88 211 SER A O 1
ATOM 1589 N N . SER A 1 212 ? -5.975 -18.600 21.839 1.00 35.97 212 SER A N 1
ATOM 1590 C CA . SER A 1 212 ? -6.497 -17.736 20.778 1.00 35.97 212 SER A CA 1
ATOM 1591 C C . SER A 1 212 ? -5.744 -16.413 20.638 1.00 35.97 212 SER A C 1
ATOM 1593 O O . SER A 1 212 ? -6.316 -15.464 20.103 1.00 35.97 212 SER A O 1
ATOM 1595 N N . ALA A 1 213 ? -4.501 -16.324 21.130 1.00 33.06 213 ALA A N 1
ATOM 1596 C CA . ALA A 1 213 ? -3.701 -15.099 21.148 1.00 33.06 213 ALA A CA 1
ATOM 1597 C C . ALA A 1 213 ? -3.578 -14.461 19.747 1.00 33.06 213 ALA A C 1
ATOM 1599 O O . ALA A 1 213 ? -2.647 -14.718 18.980 1.00 33.06 213 ALA A O 1
ATOM 1600 N N . ARG A 1 214 ? -4.534 -13.589 19.419 1.00 35.69 214 ARG A N 1
ATOM 1601 C CA . ARG A 1 214 ? -4.445 -12.602 18.350 1.00 35.69 214 ARG A CA 1
ATOM 1602 C C . ARG A 1 214 ? -3.547 -11.513 18.914 1.00 35.69 214 ARG A C 1
ATOM 1604 O O . ARG A 1 214 ? -3.996 -10.689 19.696 1.00 35.69 214 ARG A O 1
ATOM 1611 N N . VAL A 1 215 ? -2.257 -11.595 18.596 1.00 36.12 215 VAL A N 1
ATOM 1612 C CA . VAL A 1 215 ? -1.218 -10.724 19.156 1.00 36.12 215 VAL A CA 1
ATOM 1613 C C . VAL A 1 215 ? -1.622 -9.259 18.997 1.00 36.12 215 VAL A C 1
ATOM 1615 O O . VAL A 1 215 ? -1.665 -8.727 17.890 1.00 36.12 215 VAL A O 1
ATOM 1618 N N . LEU A 1 216 ? -1.903 -8.625 20.131 1.00 36.59 216 LEU A N 1
ATOM 1619 C CA . LEU A 1 216 ? -2.282 -7.231 20.248 1.00 36.59 216 LEU A CA 1
ATOM 1620 C C . LEU A 1 216 ? -1.283 -6.568 21.197 1.00 36.59 216 LEU A C 1
ATOM 1622 O O . LEU A 1 216 ? -1.366 -6.712 22.413 1.00 36.59 216 LEU A O 1
ATOM 1626 N N . VAL A 1 217 ? -0.279 -5.886 20.647 1.00 43.78 217 VAL A N 1
ATOM 1627 C CA . VAL A 1 217 ? 0.780 -5.274 21.464 1.00 43.78 217 VAL A CA 1
ATOM 1628 C C . VAL A 1 217 ? 0.434 -3.828 21.797 1.00 43.78 217 VAL A C 1
ATOM 1630 O O . VAL A 1 217 ? 0.223 -3.008 20.908 1.00 43.78 217 VAL A O 1
ATOM 1633 N N . GLN A 1 218 ? 0.410 -3.516 23.094 1.00 42.62 218 GLN A N 1
ATOM 1634 C CA . GLN A 1 218 ? 0.237 -2.167 23.632 1.00 42.62 218 GLN A CA 1
ATOM 1635 C C . GLN A 1 218 ? 1.589 -1.503 23.912 1.00 42.62 218 GLN A C 1
ATOM 1637 O O . GLN A 1 218 ? 2.472 -2.105 24.520 1.00 42.62 218 GLN A O 1
ATOM 1642 N N . VAL A 1 219 ? 1.725 -0.226 23.557 1.00 42.88 219 VAL A N 1
ATOM 1643 C CA . VAL A 1 219 ? 2.692 0.687 24.184 1.00 42.88 219 VAL A CA 1
ATOM 1644 C C . VAL A 1 219 ? 1.901 1.783 24.871 1.00 42.88 219 VAL A C 1
ATOM 1646 O O . VAL A 1 219 ? 0.956 2.321 24.299 1.00 42.88 219 VAL A O 1
ATOM 1649 N N . LEU A 1 220 ? 2.281 2.072 26.112 1.00 39.66 220 LEU A N 1
ATOM 1650 C CA . LEU A 1 220 ? 1.639 3.065 26.960 1.00 39.66 220 LEU A CA 1
ATOM 1651 C C . LEU A 1 220 ? 2.515 4.318 26.981 1.00 39.66 220 LEU A C 1
ATOM 1653 O O . LEU A 1 220 ? 3.740 4.232 27.089 1.00 39.66 220 LEU A O 1
ATOM 1657 N N . PHE A 1 221 ? 1.885 5.482 26.903 1.00 40.31 221 PHE A N 1
ATOM 1658 C CA . PHE A 1 221 ? 2.531 6.758 27.194 1.00 40.31 221 PHE A CA 1
ATOM 1659 C C . PHE A 1 221 ? 2.033 7.232 28.547 1.00 40.31 221 PHE A C 1
ATOM 1661 O O . PHE A 1 221 ? 0.840 7.124 28.832 1.00 40.31 221 PHE A O 1
ATOM 1668 N N . GLY A 1 222 ? 2.954 7.698 29.388 1.00 37.38 222 GLY A N 1
ATOM 1669 C CA . GLY A 1 222 ? 2.574 8.429 30.591 1.00 37.38 222 GLY A CA 1
ATOM 1670 C C . GLY A 1 222 ? 2.002 9.801 30.230 1.00 37.38 222 GLY A C 1
ATOM 1671 O O . GLY A 1 222 ? 2.193 10.291 29.114 1.00 37.38 222 GLY A O 1
ATOM 1672 N N . ASP A 1 223 ? 1.339 10.445 31.190 1.00 40.97 223 ASP A N 1
ATOM 1673 C CA . ASP A 1 223 ? 0.842 11.826 31.050 1.00 40.97 223 ASP A CA 1
ATOM 1674 C C . ASP A 1 223 ? 1.986 12.835 30.795 1.00 40.97 223 ASP A C 1
ATOM 1676 O O . ASP A 1 223 ? 1.778 13.926 30.270 1.00 40.97 223 ASP A O 1
ATOM 1680 N N . ASP A 1 224 ? 3.218 12.437 31.119 1.00 49.03 224 ASP A N 1
ATOM 1681 C CA . ASP A 1 224 ? 4.481 13.135 30.857 1.00 49.03 224 ASP A CA 1
ATOM 1682 C C . ASP A 1 224 ? 4.968 13.023 29.397 1.00 49.03 224 ASP A C 1
ATOM 1684 O O . ASP A 1 224 ? 5.961 13.647 29.014 1.00 49.03 224 ASP A O 1
ATOM 1688 N N . GLY A 1 225 ? 4.287 12.232 28.565 1.00 43.53 225 GLY A N 1
ATOM 1689 C CA . GLY A 1 225 ? 4.694 11.940 27.194 1.00 43.53 225 GLY A CA 1
ATOM 1690 C C . GLY A 1 225 ? 5.896 10.998 27.087 1.00 43.53 225 GLY A C 1
ATOM 1691 O O . GLY A 1 225 ? 6.401 10.796 25.980 1.00 43.53 225 GLY A O 1
ATOM 1692 N N . GLN A 1 226 ? 6.360 10.410 28.196 1.00 44.28 226 GLN A N 1
ATOM 1693 C CA . GLN A 1 226 ? 7.461 9.452 28.182 1.00 44.28 226 GLN A CA 1
ATOM 1694 C C . GLN A 1 226 ? 6.990 8.082 27.699 1.00 44.28 226 GLN A C 1
ATOM 1696 O O . GLN A 1 226 ? 5.897 7.599 28.016 1.00 44.28 226 GLN A O 1
ATOM 1701 N N . ARG A 1 227 ? 7.853 7.441 26.907 1.00 45.66 227 ARG A N 1
ATOM 1702 C CA . ARG A 1 227 ? 7.605 6.122 26.329 1.00 45.66 227 ARG A CA 1
ATOM 1703 C C . ARG A 1 227 ? 7.734 5.053 27.405 1.00 45.66 227 ARG A C 1
ATOM 1705 O O . ARG A 1 227 ? 8.827 4.840 27.935 1.00 45.66 227 ARG A O 1
ATOM 1712 N N . ARG A 1 228 ? 6.665 4.286 27.613 1.00 50.69 228 ARG A N 1
ATOM 1713 C CA . ARG A 1 228 ? 6.694 3.107 28.476 1.00 50.69 228 ARG A CA 1
ATOM 1714 C C . ARG A 1 228 ? 6.438 1.843 27.668 1.00 50.69 228 ARG A C 1
ATOM 1716 O O . ARG A 1 228 ? 5.490 1.752 26.890 1.00 50.69 228 ARG A O 1
ATOM 1723 N N . SER A 1 229 ? 7.307 0.854 27.831 1.00 47.19 229 SER A N 1
ATOM 1724 C CA . SER A 1 229 ? 7.112 -0.458 27.219 1.00 47.19 229 SER A CA 1
ATOM 1725 C C . SER A 1 229 ? 6.325 -1.339 28.170 1.00 47.19 229 SER A C 1
ATOM 1727 O O . SER A 1 229 ? 6.716 -1.504 29.321 1.00 47.19 229 SER A O 1
ATOM 1729 N N . ALA A 1 230 ? 5.233 -1.916 27.680 1.00 43.62 230 ALA A N 1
ATOM 1730 C CA . ALA A 1 230 ? 4.571 -3.014 28.357 1.00 43.62 230 ALA A CA 1
ATOM 1731 C C . ALA A 1 230 ? 5.277 -4.315 27.953 1.00 43.62 230 ALA A C 1
ATOM 1733 O O . ALA A 1 230 ? 5.329 -4.668 26.775 1.00 43.62 230 ALA A O 1
ATOM 1734 N N . MET A 1 231 ? 5.861 -5.008 28.924 1.00 43.47 231 MET A N 1
ATOM 1735 C CA . MET A 1 231 ? 6.437 -6.333 28.748 1.00 43.47 231 MET A CA 1
ATOM 1736 C C . MET A 1 231 ? 5.522 -7.353 29.409 1.00 43.47 231 MET A C 1
ATOM 1738 O O . MET A 1 231 ? 5.214 -7.244 30.596 1.00 43.47 231 MET A O 1
ATOM 1742 N N . PHE A 1 232 ? 5.108 -8.354 28.642 1.00 41.50 232 PHE A N 1
ATOM 1743 C CA . PHE A 1 232 ? 4.339 -9.473 29.166 1.00 41.50 232 PHE A CA 1
ATOM 1744 C C . PHE A 1 232 ? 5.297 -10.497 29.759 1.00 41.50 232 PHE A C 1
ATOM 1746 O O . PHE A 1 232 ? 6.170 -11.033 29.069 1.00 41.50 232 PHE A O 1
ATOM 1753 N N . ARG A 1 233 ? 5.144 -10.766 31.052 1.00 43.72 233 ARG A N 1
ATOM 1754 C CA . ARG A 1 233 ? 5.801 -11.903 31.691 1.00 43.72 233 ARG A CA 1
ATOM 1755 C C . ARG A 1 233 ? 5.011 -13.181 31.405 1.00 43.72 233 ARG A C 1
ATOM 1757 O O . ARG A 1 233 ? 3.823 -13.154 31.090 1.00 43.72 233 ARG A O 1
ATOM 1764 N N . ARG A 1 234 ? 5.686 -14.330 31.529 1.00 39.91 234 ARG A N 1
ATOM 1765 C CA . ARG A 1 234 ? 5.077 -15.662 31.325 1.00 39.91 234 ARG A CA 1
ATOM 1766 C C . ARG A 1 234 ? 3.916 -15.955 32.282 1.00 39.91 234 ARG A C 1
ATOM 1768 O O . ARG A 1 234 ? 3.131 -16.849 32.006 1.00 39.91 234 ARG A O 1
ATOM 1775 N N . ASP A 1 235 ? 3.821 -15.220 33.382 1.00 44.06 235 ASP A N 1
ATOM 1776 C CA . ASP A 1 235 ? 2.785 -15.334 34.409 1.00 44.06 235 ASP A CA 1
ATOM 1777 C C . ASP A 1 235 ? 1.574 -14.420 34.153 1.00 44.06 235 ASP A C 1
ATOM 1779 O O . ASP A 1 235 ? 0.791 -14.186 35.067 1.00 44.06 235 ASP A O 1
ATOM 1783 N N . THR A 1 236 ? 1.416 -13.891 32.933 1.00 38.41 236 THR A N 1
ATOM 1784 C CA . THR A 1 236 ? 0.354 -12.947 32.522 1.00 38.41 236 THR A CA 1
ATOM 1785 C C . THR A 1 236 ? 0.424 -11.557 33.162 1.00 38.41 236 THR A C 1
ATOM 1787 O O . THR A 1 236 ? -0.443 -10.719 32.911 1.00 38.41 236 THR A O 1
ATOM 1790 N N . THR A 1 237 ? 1.472 -11.248 33.931 1.00 38.72 237 THR A N 1
ATOM 1791 C CA . THR A 1 237 ? 1.659 -9.893 34.461 1.00 38.72 237 THR A CA 1
ATOM 1792 C C . THR A 1 237 ? 2.207 -8.948 33.390 1.00 38.72 237 THR A C 1
ATOM 1794 O O . THR A 1 237 ? 3.119 -9.281 32.626 1.00 38.72 237 THR A O 1
ATOM 1797 N N . VAL A 1 238 ? 1.631 -7.743 33.330 1.00 38.94 238 VAL A N 1
ATOM 1798 C CA . VAL A 1 238 ? 2.089 -6.661 32.452 1.00 38.94 238 VAL A CA 1
ATOM 1799 C C . VAL A 1 238 ? 3.023 -5.764 33.246 1.00 38.94 238 VAL A C 1
ATOM 1801 O O . VAL A 1 238 ? 2.608 -5.078 34.178 1.00 38.94 238 VAL A O 1
ATOM 1804 N N . MET A 1 239 ? 4.294 -5.767 32.868 1.00 41.09 239 MET A N 1
ATOM 1805 C CA . MET A 1 239 ? 5.309 -4.907 33.453 1.00 41.09 239 MET A CA 1
ATOM 1806 C C . MET A 1 239 ? 5.450 -3.654 32.595 1.00 41.09 239 MET A C 1
ATOM 1808 O O . MET A 1 239 ? 5.756 -3.754 31.410 1.00 41.09 239 MET A O 1
ATOM 1812 N N . VAL A 1 240 ? 5.229 -2.479 33.177 1.00 42.91 240 VAL A N 1
ATOM 1813 C CA . VAL A 1 240 ? 5.412 -1.201 32.483 1.00 42.91 240 VAL A CA 1
ATOM 1814 C C . VAL A 1 240 ? 6.796 -0.668 32.839 1.00 42.91 240 VAL A C 1
ATOM 1816 O O . VAL A 1 240 ? 7.067 -0.335 33.988 1.00 42.91 240 VAL A O 1
ATOM 1819 N N . ALA A 1 241 ? 7.689 -0.639 31.859 1.00 49.78 241 ALA A N 1
ATOM 1820 C CA . ALA A 1 241 ? 9.075 -0.224 32.018 1.00 49.78 241 ALA A CA 1
ATOM 1821 C C . ALA A 1 241 ? 9.326 1.096 31.288 1.00 49.78 241 ALA A C 1
ATOM 1823 O O . ALA A 1 241 ? 8.895 1.271 30.141 1.00 49.78 241 ALA A O 1
ATOM 1824 N N . ASP A 1 242 ? 10.047 2.008 31.933 1.00 49.75 242 ASP A N 1
ATOM 1825 C CA . ASP A 1 242 ? 10.549 3.203 31.264 1.00 49.75 242 ASP A CA 1
ATOM 1826 C C . ASP A 1 242 ? 11.704 2.804 30.332 1.00 49.75 242 ASP A C 1
ATOM 1828 O O . ASP A 1 242 ? 12.637 2.082 30.692 1.00 49.75 242 ASP A O 1
ATOM 1832 N N . THR A 1 243 ? 11.595 3.222 29.073 1.00 48.50 243 THR A N 1
ATOM 1833 C CA . THR A 1 243 ? 12.586 2.887 28.041 1.00 48.50 243 THR A CA 1
ATOM 1834 C C . THR A 1 243 ? 13.839 3.754 28.100 1.00 48.50 243 THR A C 1
ATOM 1836 O O . THR A 1 243 ? 14.836 3.406 27.469 1.00 48.50 243 THR A O 1
ATOM 1839 N N . SER A 1 244 ? 13.807 4.856 28.852 1.00 49.44 244 SER A N 1
ATOM 1840 C CA . SER A 1 244 ? 14.947 5.745 29.078 1.00 49.44 244 SER A CA 1
ATOM 1841 C C . SER A 1 244 ? 15.854 5.280 30.224 1.00 49.44 244 SER A C 1
ATOM 1843 O O . SER A 1 244 ? 17.038 5.609 30.228 1.00 49.44 244 SER A O 1
ATOM 1845 N N . THR A 1 245 ? 15.343 4.452 31.143 1.00 48.75 245 THR A N 1
ATOM 1846 C CA . THR A 1 245 ? 16.049 3.996 32.357 1.00 48.75 245 THR A CA 1
ATOM 1847 C C . THR A 1 245 ? 16.486 2.529 32.302 1.00 48.75 245 THR A C 1
ATOM 1849 O O . THR A 1 245 ? 16.619 1.875 33.327 1.00 48.75 245 THR A O 1
ATOM 1852 N N . ALA A 1 246 ? 16.708 1.975 31.106 1.00 51.69 246 ALA A N 1
ATOM 1853 C CA . ALA A 1 246 ? 17.104 0.570 30.938 1.00 51.69 246 ALA A CA 1
ATOM 1854 C C . ALA A 1 246 ? 16.113 -0.454 31.546 1.00 51.69 246 ALA A C 1
ATOM 1856 O O . ALA A 1 246 ? 16.522 -1.523 31.993 1.00 51.69 246 ALA A O 1
ATOM 1857 N N . TYR A 1 247 ? 14.808 -0.172 31.447 1.00 50.06 247 TYR A N 1
ATOM 1858 C CA . TYR A 1 247 ? 13.703 -1.034 31.885 1.00 50.06 247 TYR A CA 1
ATOM 1859 C C . TYR A 1 247 ? 13.454 -1.111 33.398 1.00 50.06 247 TYR A C 1
ATOM 1861 O O . TYR A 1 247 ? 12.931 -2.126 33.871 1.00 50.06 247 TYR A O 1
ATOM 1869 N N . ASP A 1 248 ? 13.738 -0.046 34.153 1.00 40.09 248 ASP A N 1
ATOM 1870 C CA . ASP A 1 248 ? 13.273 0.011 35.540 1.00 40.09 248 ASP A CA 1
ATOM 1871 C C . ASP A 1 248 ? 11.731 -0.054 35.594 1.00 40.09 248 ASP A C 1
ATOM 1873 O O . ASP A 1 248 ? 11.044 0.661 34.848 1.00 40.09 248 ASP A O 1
ATOM 1877 N N . PRO A 1 249 ? 11.157 -0.931 36.440 1.00 41.69 249 PRO A N 1
ATOM 1878 C CA . PRO A 1 249 ? 9.717 -1.076 36.560 1.00 41.69 249 PRO A CA 1
A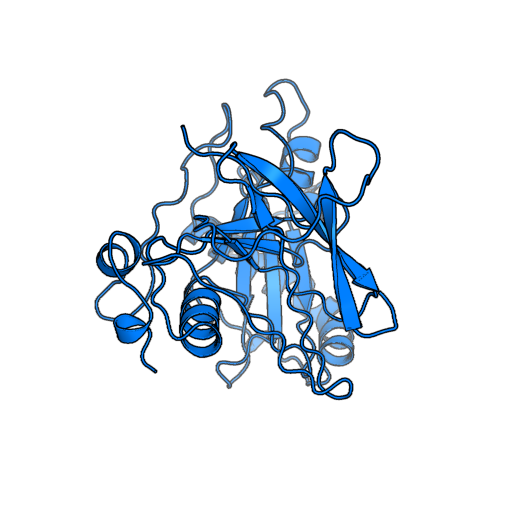TOM 1879 C C . PRO A 1 249 ? 9.129 0.196 37.170 1.00 41.69 249 PRO A C 1
ATOM 1881 O O . PRO A 1 249 ? 9.354 0.513 38.338 1.00 41.69 249 PRO A O 1
ATOM 1884 N N . VAL A 1 250 ? 8.326 0.910 36.386 1.00 43.47 250 VAL A N 1
ATOM 1885 C CA . VAL A 1 250 ? 7.540 2.028 36.897 1.00 43.47 250 VAL A CA 1
ATOM 1886 C C . VAL A 1 250 ? 6.290 1.408 37.502 1.00 43.47 250 VAL A C 1
ATOM 1888 O O . VAL A 1 250 ? 5.468 0.843 36.779 1.00 43.47 250 VAL A O 1
ATOM 1891 N N . GLY A 1 251 ? 6.182 1.429 38.832 1.00 35.84 251 GLY A N 1
ATOM 1892 C CA . GLY A 1 251 ? 5.041 0.866 39.555 1.00 35.84 251 GLY A CA 1
ATOM 1893 C C . GLY A 1 251 ? 3.711 1.260 38.906 1.00 35.84 251 GLY A C 1
ATOM 1894 O O . GLY A 1 251 ? 3.527 2.402 38.486 1.00 35.84 251 GLY A O 1
ATOM 1895 N N . ALA A 1 252 ? 2.801 0.295 38.769 1.00 30.27 252 ALA A N 1
ATOM 1896 C CA . ALA A 1 252 ? 1.514 0.507 38.126 1.00 30.27 252 ALA A CA 1
ATOM 1897 C C . ALA A 1 252 ? 0.686 1.526 38.923 1.00 30.27 252 ALA A C 1
ATOM 1899 O O . ALA A 1 252 ? 0.163 1.199 39.985 1.00 30.27 252 ALA A O 1
ATOM 1900 N N . THR A 1 253 ? 0.540 2.746 38.409 1.00 33.09 253 THR A N 1
ATOM 1901 C CA . THR A 1 253 ? -0.462 3.699 38.895 1.00 33.09 253 THR A CA 1
ATOM 1902 C C . THR A 1 253 ? -1.762 3.486 38.111 1.00 33.09 253 THR A C 1
ATOM 1904 O O . THR A 1 253 ? -1.776 3.671 36.891 1.00 33.09 253 THR A O 1
ATOM 1907 N N . PRO A 1 254 ? -2.870 3.081 38.752 1.00 30.30 254 PRO A N 1
ATOM 1908 C CA . PRO A 1 254 ? -4.175 3.036 38.100 1.00 30.30 254 PRO A CA 1
ATOM 1909 C C . PRO A 1 254 ? -4.673 4.461 37.797 1.00 30.30 254 PRO A C 1
ATOM 1911 O O . PRO A 1 254 ? -4.740 5.273 38.716 1.00 30.30 254 PRO A O 1
ATOM 1914 N N . GLY A 1 255 ? -5.078 4.756 36.551 1.00 30.73 255 GLY A N 1
ATOM 1915 C CA . GLY A 1 255 ? -5.988 5.885 36.270 1.00 30.73 255 GLY A CA 1
ATOM 1916 C C . GLY A 1 255 ? -5.583 6.981 35.268 1.00 30.73 255 GLY A C 1
ATOM 1917 O O . GLY A 1 255 ? -6.351 7.928 35.135 1.00 30.73 255 GLY A O 1
ATOM 1918 N N . SER A 1 256 ? -4.468 6.890 34.538 1.00 29.06 256 SER A N 1
ATOM 1919 C CA . SER A 1 256 ? -4.050 7.966 33.609 1.00 29.06 256 SER A CA 1
ATOM 1920 C C . SER A 1 256 ? -4.583 7.802 32.164 1.00 29.06 256 SER A C 1
ATOM 1922 O O . SER A 1 256 ? -4.390 6.736 31.569 1.00 29.06 256 SER A O 1
ATOM 1924 N N . PRO A 1 257 ? -5.251 8.814 31.567 1.00 30.39 257 PRO A N 1
ATOM 1925 C CA . PRO A 1 257 ? -5.781 8.762 30.200 1.00 30.39 257 PRO A CA 1
ATOM 1926 C C . PRO A 1 257 ? -4.747 9.170 29.125 1.00 30.39 257 PRO A C 1
ATOM 1928 O O . PRO A 1 257 ? -4.465 10.348 28.938 1.00 30.39 257 PRO A O 1
ATOM 1931 N N . GLY A 1 258 ? -4.255 8.207 28.335 1.00 31.05 258 GLY A N 1
ATOM 1932 C CA . GLY A 1 258 ? -3.401 8.454 27.156 1.00 31.05 258 GLY A CA 1
ATOM 1933 C C . GLY A 1 258 ? -4.167 8.542 25.821 1.00 31.05 258 GLY A C 1
ATOM 1934 O O . GLY A 1 258 ? -5.264 7.992 25.685 1.00 31.05 258 GLY A O 1
ATOM 1935 N N . ARG A 1 259 ? -3.584 9.223 24.816 1.00 32.31 259 ARG A N 1
ATOM 1936 C CA . ARG A 1 259 ? -4.129 9.402 23.451 1.00 32.31 259 ARG A CA 1
ATOM 1937 C C . ARG A 1 259 ? -3.142 8.893 22.379 1.00 32.31 259 ARG A C 1
ATOM 1939 O O . ARG A 1 259 ? -1.951 9.165 22.476 1.00 32.31 259 ARG A O 1
ATOM 1946 N N . ALA A 1 260 ? -3.698 8.224 21.361 1.00 31.78 260 ALA A N 1
ATOM 1947 C CA . ALA A 1 260 ? -3.089 7.584 20.176 1.00 31.78 260 ALA A CA 1
ATOM 1948 C C . ALA A 1 260 ? -2.484 6.171 20.354 1.00 31.78 260 ALA A C 1
ATOM 1950 O O . ALA A 1 260 ? -1.745 5.895 21.298 1.00 31.78 260 ALA A O 1
ATOM 1951 N N . PHE A 1 261 ? -2.797 5.276 19.402 1.00 35.81 261 PHE A N 1
ATOM 1952 C CA . PHE A 1 261 ? -2.371 3.869 19.387 1.00 35.81 261 PHE A CA 1
ATOM 1953 C C . PHE A 1 261 ? -1.889 3.455 17.986 1.00 35.81 261 PHE A C 1
ATOM 1955 O O . PHE A 1 261 ? -2.349 3.963 16.965 1.00 35.81 261 PHE A O 1
ATOM 1962 N N . THR A 1 262 ? -0.949 2.512 17.930 1.00 34.38 262 THR A N 1
ATOM 1963 C CA . THR A 1 262 ? -0.535 1.831 16.693 1.00 34.38 262 THR A CA 1
ATOM 1964 C C . THR A 1 262 ? -0.827 0.348 16.850 1.00 34.38 262 THR A C 1
ATOM 1966 O O . THR A 1 262 ? -0.401 -0.255 17.835 1.00 34.38 262 THR A O 1
ATOM 1969 N N . LEU A 1 263 ? -1.552 -0.232 15.896 1.00 38.38 263 LEU A N 1
ATOM 1970 C CA . LEU A 1 263 ? -1.770 -1.670 15.827 1.00 38.38 263 LEU A CA 1
ATOM 1971 C C . LEU A 1 263 ? -0.716 -2.320 14.941 1.00 38.38 263 LEU A C 1
ATOM 1973 O O . LEU A 1 263 ? -0.451 -1.886 13.820 1.00 38.38 263 LEU A O 1
ATOM 1977 N N . VAL A 1 264 ? -0.147 -3.402 15.455 1.00 35.25 264 VAL A N 1
ATOM 1978 C CA . VAL A 1 264 ? 0.933 -4.153 14.824 1.00 35.25 264 VAL A CA 1
ATOM 1979 C C . VAL A 1 264 ? 0.443 -5.582 14.648 1.00 35.25 264 VAL A C 1
ATOM 1981 O O . VAL A 1 264 ? 0.421 -6.359 15.598 1.00 35.25 264 VAL A O 1
ATOM 1984 N N . PHE A 1 265 ? 0.038 -5.933 13.429 1.00 37.41 265 PHE A N 1
ATOM 1985 C CA . PHE A 1 265 ? -0.316 -7.309 13.089 1.00 37.41 265 PHE A CA 1
ATOM 1986 C C . PHE A 1 265 ? 0.972 -8.066 12.737 1.00 37.41 265 PHE A C 1
ATOM 1988 O O . PHE A 1 265 ? 1.748 -7.625 11.883 1.00 37.41 265 PHE A O 1
ATOM 1995 N N . VAL A 1 266 ? 1.253 -9.174 13.427 1.00 34.06 266 VAL A N 1
ATOM 1996 C CA . VAL A 1 266 ? 2.401 -10.046 13.126 1.00 34.06 266 VAL A CA 1
ATOM 1997 C C . VAL A 1 266 ? 1.900 -11.470 12.923 1.00 34.06 266 VAL A C 1
ATOM 1999 O O . VAL A 1 266 ? 1.559 -12.143 13.896 1.00 34.06 266 VAL A O 1
ATOM 2002 N N . PRO A 1 267 ? 1.875 -11.972 11.684 1.00 32.72 267 PRO A N 1
ATOM 2003 C CA . PRO A 1 267 ? 1.699 -13.385 11.438 1.00 32.72 267 PRO A CA 1
ATOM 2004 C C . PRO A 1 267 ? 3.012 -14.094 11.815 1.00 32.72 267 PRO A C 1
ATOM 2006 O O . PRO A 1 267 ? 4.005 -14.009 11.103 1.00 32.72 267 PRO A O 1
ATOM 2009 N N . GLN A 1 268 ? 3.001 -14.792 12.956 1.00 32.78 268 GLN A N 1
ATOM 2010 C CA . GLN A 1 268 ? 3.906 -15.905 13.303 1.00 32.78 268 GLN A CA 1
ATOM 2011 C C . GLN A 1 268 ? 5.324 -15.658 13.883 1.00 32.78 268 GLN A C 1
ATOM 2013 O O . GLN A 1 268 ? 6.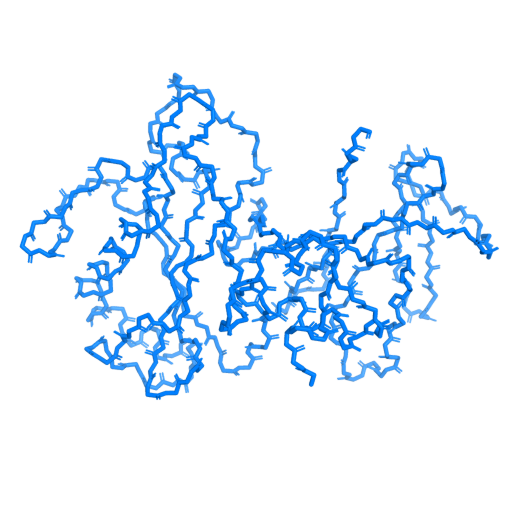113 -16.600 13.916 1.00 32.78 268 GLN A O 1
ATOM 2018 N N . SER A 1 269 ? 5.668 -14.512 14.488 1.00 26.12 269 SER A N 1
ATOM 2019 C CA . SER A 1 269 ? 6.924 -14.410 15.275 1.00 26.12 269 SER A CA 1
ATOM 2020 C C . SER A 1 269 ? 6.744 -13.771 16.656 1.00 26.12 269 SER A C 1
ATOM 2022 O O . SER A 1 269 ? 6.099 -12.737 16.795 1.00 26.12 269 SER A O 1
ATOM 2024 N N . ARG A 1 270 ? 7.343 -14.401 17.681 1.00 25.08 270 ARG A N 1
ATOM 2025 C CA . ARG A 1 270 ? 7.210 -14.153 19.138 1.00 25.08 270 ARG A CA 1
ATOM 2026 C C . ARG A 1 270 ? 7.786 -12.825 19.666 1.00 25.08 270 ARG A C 1
ATOM 2028 O O . ARG A 1 270 ? 8.195 -12.750 20.822 1.00 25.08 270 ARG A O 1
ATOM 2035 N N . SER A 1 271 ? 7.817 -11.773 18.867 1.00 26.80 271 SER A N 1
ATOM 2036 C CA . SER A 1 271 ? 8.164 -10.438 19.352 1.00 26.80 271 SER A CA 1
ATOM 2037 C C . SER A 1 271 ? 7.703 -9.374 18.366 1.00 26.80 271 SER A C 1
ATOM 2039 O O . SER A 1 271 ? 7.880 -9.494 17.155 1.00 26.80 271 SER A O 1
ATOM 2041 N N . ALA A 1 272 ? 7.096 -8.324 18.911 1.00 28.20 272 ALA A N 1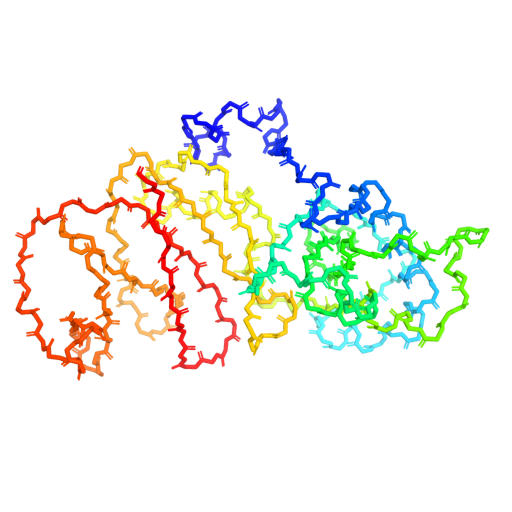
ATOM 2042 C CA . ALA A 1 272 ? 6.632 -7.161 18.179 1.00 28.20 272 ALA A CA 1
ATOM 2043 C C . ALA A 1 272 ? 7.084 -5.899 18.921 1.00 28.20 272 ALA A C 1
ATOM 2045 O O . ALA A 1 272 ? 7.057 -5.843 20.150 1.00 28.20 272 ALA A O 1
ATOM 2046 N N . THR A 1 273 ? 7.509 -4.895 18.158 1.00 27.70 273 THR A N 1
ATOM 2047 C CA . THR A 1 273 ? 8.040 -3.630 18.671 1.00 27.70 273 THR A CA 1
ATOM 2048 C C . THR A 1 273 ? 7.133 -2.510 18.192 1.00 27.70 273 THR A C 1
ATOM 2050 O O . THR A 1 273 ? 6.968 -2.330 16.991 1.00 27.70 273 THR A O 1
ATOM 2053 N N . VAL A 1 274 ? 6.569 -1.750 19.127 1.00 32.09 274 VAL A N 1
ATOM 2054 C CA . VAL A 1 274 ? 5.670 -0.622 18.848 1.00 32.09 274 VAL A CA 1
ATOM 2055 C C . VAL A 1 274 ? 6.399 0.698 19.134 1.00 32.09 274 VAL A C 1
ATOM 2057 O O . VAL A 1 274 ? 7.190 0.815 20.083 1.00 32.09 274 VAL A O 1
ATOM 2060 N N . ARG A 1 275 ? 6.136 1.703 18.296 1.00 29.62 275 ARG A N 1
ATOM 2061 C CA . ARG A 1 275 ? 6.673 3.066 18.379 1.00 29.62 275 ARG A CA 1
ATOM 2062 C C . ARG A 1 275 ? 5.525 4.053 18.179 1.00 29.62 275 ARG A C 1
ATOM 2064 O O . ARG A 1 275 ? 4.757 3.885 17.245 1.00 29.62 275 ARG A O 1
ATOM 2071 N N . VAL A 1 276 ? 5.459 5.102 18.995 1.00 32.75 276 VAL A N 1
ATOM 2072 C CA . VAL A 1 276 ? 4.601 6.272 18.741 1.00 32.75 276 VAL A CA 1
ATOM 2073 C C . VAL A 1 276 ? 5.490 7.503 18.630 1.00 32.75 276 VAL A C 1
ATOM 2075 O O . VAL A 1 276 ? 6.549 7.586 19.260 1.00 32.75 276 VAL A O 1
ATOM 2078 N N . VAL A 1 277 ? 5.067 8.422 17.769 1.00 24.70 277 VAL A N 1
ATOM 2079 C CA . VAL A 1 277 ? 5.640 9.751 17.578 1.00 24.70 277 VAL A CA 1
ATOM 2080 C C . VAL A 1 277 ? 4.585 10.759 18.025 1.00 24.70 277 VAL A C 1
ATOM 2082 O O . VAL A 1 277 ? 3.409 10.602 17.715 1.00 24.70 277 VAL A O 1
ATOM 2085 N N . ARG A 1 278 ? 5.024 11.767 18.776 1.00 25.78 278 ARG A N 1
ATOM 2086 C CA . ARG A 1 278 ? 4.219 12.893 19.257 1.00 25.78 278 ARG A CA 1
ATOM 2087 C C . ARG A 1 278 ? 3.814 13.776 18.065 1.00 25.78 278 ARG A C 1
ATOM 2089 O O . ARG A 1 278 ? 4.694 14.145 17.288 1.00 25.78 278 ARG A O 1
ATOM 2096 N N . ALA A 1 279 ? 2.540 14.139 17.933 1.00 24.61 279 ALA A N 1
ATOM 2097 C CA . ALA A 1 279 ? 2.170 15.380 17.247 1.00 24.61 279 ALA A CA 1
ATOM 2098 C C . ALA A 1 279 ? 2.280 16.540 18.265 1.00 24.61 279 ALA A C 1
ATOM 2100 O O . ALA A 1 279 ? 2.081 16.277 19.455 1.00 24.61 279 ALA A O 1
ATOM 2101 N N . PRO A 1 280 ? 2.700 17.747 17.838 1.00 32.03 280 PRO A N 1
ATOM 2102 C CA . PRO A 1 280 ? 3.035 18.874 18.718 1.00 32.03 280 PRO A CA 1
ATOM 2103 C C . PRO A 1 280 ? 1.896 19.317 19.640 1.00 32.03 280 PRO A C 1
ATOM 2105 O O . PRO A 1 280 ? 0.720 19.232 19.221 1.00 32.03 280 PRO A O 1
#